Protein AF-X0WRK6-F1 (afdb_monomer_lite)

Organism: NCBI:txid412755

Structure (mmCIF, N/CA/C/O backbone):
data_AF-X0WRK6-F1
#
_entry.id   AF-X0WRK6-F1
#
loop_
_atom_site.group_PDB
_atom_site.id
_atom_site.type_symbol
_atom_site.label_atom_id
_atom_site.label_alt_id
_atom_site.label_comp_id
_atom_site.label_asym_id
_atom_site.label_entity_id
_atom_site.label_seq_id
_atom_site.pdbx_PDB_ins_code
_atom_site.Cartn_x
_atom_site.Cartn_y
_atom_site.Cartn_z
_atom_site.occupancy
_atom_site.B_iso_or_equiv
_atom_site.auth_seq_id
_atom_site.auth_comp_id
_atom_site.auth_asym_id
_atom_site.auth_atom_id
_atom_site.pdbx_PDB_model_num
ATOM 1 N N . SER A 1 1 ? -8.199 -3.916 -31.570 1.00 55.34 1 SER A N 1
ATOM 2 C CA . SER A 1 1 ? -8.695 -4.421 -30.277 1.00 55.34 1 SER A CA 1
ATOM 3 C C . SER A 1 1 ? -8.271 -3.432 -29.200 1.00 55.34 1 SER A C 1
ATOM 5 O O . SER A 1 1 ? -7.085 -3.268 -28.970 1.00 55.34 1 SER A O 1
ATOM 7 N N . GLY A 1 2 ? -9.203 -2.678 -28.612 1.00 63.47 2 GLY A N 1
ATOM 8 C CA . GLY A 1 2 ? -8.915 -1.684 -27.561 1.00 63.47 2 GLY A CA 1
ATOM 9 C C . GLY A 1 2 ? -8.701 -2.314 -26.181 1.00 63.47 2 GLY A C 1
ATOM 10 O O . GLY A 1 2 ? -9.246 -1.827 -25.201 1.00 63.47 2 GLY A O 1
ATOM 11 N N . GLU A 1 3 ? -7.998 -3.449 -26.118 1.00 79.81 3 GLU A N 1
ATOM 12 C CA . GLU A 1 3 ? -7.811 -4.217 -24.878 1.00 79.81 3 GLU A CA 1
ATOM 13 C C . GLU A 1 3 ? -6.787 -3.580 -23.938 1.00 79.81 3 GLU A C 1
ATOM 15 O O . GLU A 1 3 ? -6.875 -3.792 -22.729 1.00 79.81 3 GLU A O 1
ATOM 20 N N . PHE A 1 4 ? -5.847 -2.799 -24.480 1.00 87.00 4 PHE A N 1
ATOM 21 C CA . PHE A 1 4 ? -4.826 -2.065 -23.735 1.00 87.00 4 PHE A CA 1
ATOM 22 C C . PHE A 1 4 ? -5.132 -0.571 -23.708 1.00 87.00 4 PHE A C 1
ATOM 24 O O . PHE A 1 4 ? -5.627 -0.018 -24.691 1.00 87.00 4 PHE A O 1
ATOM 31 N N . ILE A 1 5 ? -4.780 0.090 -22.604 1.00 86.12 5 ILE A N 1
ATOM 32 C CA . ILE A 1 5 ? -4.917 1.551 -22.482 1.00 86.12 5 ILE A CA 1
ATOM 33 C C . ILE A 1 5 ? -3.943 2.315 -23.395 1.00 86.12 5 ILE A C 1
ATOM 35 O O . ILE A 1 5 ? -4.193 3.470 -23.726 1.00 86.12 5 ILE A O 1
ATOM 39 N N . GLY A 1 6 ? -2.858 1.666 -23.830 1.00 90.31 6 GLY A N 1
ATOM 40 C CA . GLY A 1 6 ? -1.816 2.245 -24.670 1.00 90.31 6 GLY A CA 1
ATOM 41 C C . GLY A 1 6 ? -0.521 1.438 -24.604 1.00 90.31 6 GLY A C 1
ATOM 42 O O . GLY A 1 6 ? -0.480 0.342 -24.045 1.00 90.31 6 GLY A O 1
ATOM 43 N N . TRP A 1 7 ? 0.562 1.993 -25.153 1.00 91.12 7 TRP A N 1
ATOM 44 C CA . TRP A 1 7 ? 1.900 1.396 -25.046 1.00 91.12 7 TRP A CA 1
ATOM 45 C C . TRP A 1 7 ? 2.424 1.352 -23.617 1.00 91.12 7 TRP A C 1
ATOM 47 O O . TRP A 1 7 ? 3.308 0.563 -23.318 1.00 91.12 7 TRP A O 1
ATOM 57 N N . ASP A 1 8 ? 1.912 2.203 -22.745 1.00 93.12 8 ASP A N 1
ATOM 58 C CA . ASP A 1 8 ? 2.255 2.265 -21.335 1.00 93.12 8 ASP A CA 1
ATOM 59 C C . ASP A 1 8 ? 1.387 1.357 -20.461 1.00 93.12 8 ASP A C 1
ATOM 61 O O . ASP A 1 8 ? 1.608 1.313 -19.258 1.00 93.12 8 ASP A O 1
ATOM 65 N N . ASP A 1 9 ? 0.455 0.588 -21.034 1.00 95.19 9 ASP A N 1
ATOM 66 C CA . ASP A 1 9 ? -0.343 -0.384 -20.289 1.00 95.19 9 ASP A CA 1
ATOM 67 C C . ASP A 1 9 ? 0.564 -1.356 -19.508 1.00 95.19 9 ASP A C 1
ATOM 69 O O . ASP A 1 9 ? 1.543 -1.873 -20.070 1.00 95.19 9 ASP A O 1
ATOM 73 N N . PRO A 1 10 ? 0.274 -1.639 -18.224 1.00 94.38 10 PRO A N 1
ATOM 74 C CA . PRO A 1 10 ? 1.127 -2.462 -17.363 1.00 94.38 10 PRO A CA 1
ATOM 75 C C . PRO A 1 10 ? 1.375 -3.886 -17.892 1.00 94.38 10 PRO A C 1
ATOM 77 O O . PRO A 1 10 ? 2.368 -4.505 -17.506 1.00 94.38 10 PRO A O 1
ATOM 80 N N . ARG A 1 11 ? 0.518 -4.389 -18.793 1.00 94.19 11 ARG A N 1
ATOM 81 C CA . ARG A 1 11 ? 0.607 -5.733 -19.391 1.00 94.19 11 ARG A CA 1
ATOM 82 C C . ARG A 1 11 ? 1.581 -5.827 -20.567 1.00 94.19 11 ARG A C 1
ATOM 84 O O . ARG A 1 11 ? 1.943 -6.930 -20.962 1.00 94.19 11 ARG A O 1
ATOM 91 N N . THR A 1 12 ? 1.994 -4.698 -21.146 1.00 91.62 12 THR A N 1
ATOM 92 C CA . THR A 1 12 ? 2.760 -4.673 -22.408 1.00 91.62 12 THR A CA 1
ATOM 93 C C . THR A 1 12 ? 4.264 -4.878 -22.234 1.00 91.62 12 THR A C 1
ATOM 95 O O . THR A 1 12 ? 4.943 -5.135 -23.223 1.00 91.62 12 THR A O 1
ATOM 98 N N . TRP A 1 13 ? 4.798 -4.746 -21.012 1.00 90.81 13 TRP A N 1
ATOM 99 C CA . TRP A 1 13 ? 6.240 -4.826 -20.705 1.00 90.81 13 TRP A CA 1
ATOM 100 C C . TRP A 1 13 ? 7.142 -3.909 -21.546 1.00 90.81 13 TRP A C 1
ATOM 102 O O . TRP A 1 13 ? 8.362 -4.070 -21.562 1.00 90.81 13 TRP A O 1
ATOM 112 N N . SER A 1 14 ? 6.562 -2.920 -22.223 1.00 94.44 14 SER A N 1
ATOM 113 C CA . SER A 1 14 ? 7.311 -1.914 -22.962 1.00 94.44 14 SER A CA 1
ATOM 114 C C . SER A 1 14 ? 8.138 -1.046 -22.007 1.00 94.44 14 SER A C 1
ATOM 116 O O . SER A 1 14 ? 7.864 -0.959 -20.806 1.00 94.44 14 SER A O 1
ATOM 118 N N . ILE A 1 15 ? 9.117 -0.317 -22.544 1.00 94.75 15 ILE A N 1
ATOM 119 C CA . ILE A 1 15 ? 9.869 0.666 -21.753 1.00 94.75 15 ILE A CA 1
ATOM 120 C C . ILE A 1 15 ? 8.936 1.749 -21.188 1.00 94.75 15 ILE A C 1
ATOM 122 O O . ILE A 1 15 ? 9.123 2.187 -20.054 1.00 94.75 15 ILE A O 1
ATOM 126 N N . GLN A 1 16 ? 7.905 2.152 -21.937 1.00 95.06 16 GLN A N 1
ATOM 127 C CA . GLN A 1 16 ? 6.890 3.105 -21.486 1.00 95.06 16 GLN A CA 1
ATOM 128 C C . GLN A 1 16 ? 6.109 2.564 -20.281 1.00 95.06 16 GLN A C 1
ATOM 130 O O . GLN A 1 16 ? 5.930 3.282 -19.299 1.00 95.06 16 GLN A O 1
ATOM 135 N N . SER A 1 17 ? 5.715 1.290 -20.328 1.00 95.75 17 SER A N 1
ATOM 136 C CA . SER A 1 17 ? 5.014 0.593 -19.248 1.00 95.75 17 SER A CA 1
ATOM 137 C C . SER A 1 17 ? 5.886 0.472 -18.001 1.00 95.75 17 SER A C 1
ATOM 139 O O . SER A 1 17 ? 5.490 0.886 -16.911 1.00 95.75 17 SER A O 1
ATOM 141 N N . LEU A 1 18 ? 7.126 -0.003 -18.160 1.00 96.38 18 LEU A N 1
ATOM 142 C CA . LEU A 1 18 ? 8.095 -0.113 -17.069 1.00 96.38 18 LEU A CA 1
ATOM 143 C C . LEU A 1 18 ? 8.360 1.250 -16.415 1.00 96.38 18 LEU A C 1
ATOM 145 O O . LEU A 1 18 ? 8.321 1.356 -15.189 1.00 96.38 18 LEU A O 1
ATOM 149 N N . LYS A 1 19 ? 8.538 2.306 -17.217 1.00 95.88 19 LYS A N 1
ATOM 150 C CA . LYS A 1 19 ? 8.718 3.676 -16.721 1.00 95.88 19 LYS A CA 1
ATOM 151 C C . LYS A 1 19 ? 7.490 4.171 -15.952 1.00 95.88 19 LYS A C 1
ATOM 153 O O . LYS A 1 19 ? 7.649 4.696 -14.852 1.00 95.88 19 LYS A O 1
ATOM 158 N N . ARG A 1 20 ? 6.275 3.996 -16.488 1.00 95.81 20 ARG A N 1
ATOM 159 C CA . ARG A 1 20 ? 5.032 4.459 -15.839 1.00 95.81 20 ARG A CA 1
ATOM 160 C C . ARG A 1 20 ? 4.720 3.694 -14.549 1.00 95.81 20 ARG A C 1
ATOM 162 O O . ARG A 1 20 ? 4.173 4.277 -13.619 1.00 95.81 20 ARG A O 1
ATOM 169 N N . ARG A 1 21 ? 5.170 2.439 -14.450 1.00 96.31 21 ARG A N 1
ATOM 170 C CA . ARG A 1 21 ? 5.166 1.618 -13.225 1.00 96.31 21 ARG A CA 1
ATOM 171 C C . ARG A 1 21 ? 6.277 1.967 -12.227 1.00 96.31 21 ARG A C 1
ATOM 173 O O . ARG A 1 21 ? 6.348 1.355 -11.163 1.00 96.31 21 ARG A O 1
ATOM 180 N N . GLY A 1 22 ? 7.181 2.892 -12.551 1.00 96.88 22 GLY A N 1
ATOM 181 C CA . GLY A 1 22 ? 8.266 3.285 -11.651 1.00 96.88 22 GLY A CA 1
ATOM 182 C C . GLY A 1 22 ? 9.460 2.326 -11.614 1.00 96.88 22 GLY A C 1
ATOM 183 O O . GLY A 1 22 ? 10.212 2.306 -10.638 1.00 96.88 22 GLY A O 1
ATOM 184 N N . ILE A 1 23 ? 9.647 1.510 -12.654 1.00 97.75 23 ILE A N 1
ATOM 185 C CA . ILE A 1 23 ? 10.905 0.787 -12.858 1.00 97.75 23 ILE A CA 1
ATOM 186 C C . ILE A 1 23 ? 11.937 1.782 -13.391 1.00 97.75 23 ILE A C 1
ATOM 188 O O . ILE A 1 23 ? 11.745 2.419 -14.429 1.00 97.75 23 ILE A O 1
ATOM 192 N N . THR A 1 24 ? 13.030 1.942 -12.653 1.00 97.25 24 THR A N 1
ATOM 193 C CA . THR A 1 24 ? 14.048 2.946 -12.953 1.00 97.25 24 THR A CA 1
ATOM 194 C C . THR A 1 24 ? 14.918 2.532 -14.138 1.00 97.25 24 THR A C 1
ATOM 196 O O . THR A 1 24 ? 15.207 1.355 -14.353 1.00 97.25 24 THR A O 1
ATOM 199 N N . VAL A 1 25 ? 15.413 3.521 -14.888 1.00 96.56 25 VAL A N 1
ATOM 200 C CA . VAL A 1 25 ? 16.386 3.290 -15.973 1.00 96.56 25 VAL A CA 1
ATOM 201 C C . VAL A 1 25 ? 17.641 2.595 -15.442 1.00 96.56 25 VAL A C 1
ATOM 203 O O . VAL A 1 25 ? 18.192 1.722 -16.107 1.00 96.56 25 VAL A O 1
ATOM 206 N N . LYS A 1 26 ? 18.069 2.965 -14.229 1.00 97.12 26 LYS A N 1
ATOM 207 C CA . LYS A 1 26 ? 19.200 2.341 -13.544 1.00 97.12 26 LYS A CA 1
ATOM 208 C C . LYS A 1 26 ? 18.949 0.848 -13.303 1.00 97.12 26 LYS A C 1
ATOM 210 O O . LYS A 1 26 ? 19.796 0.051 -13.682 1.00 97.12 26 LYS A O 1
ATOM 215 N N . ALA A 1 2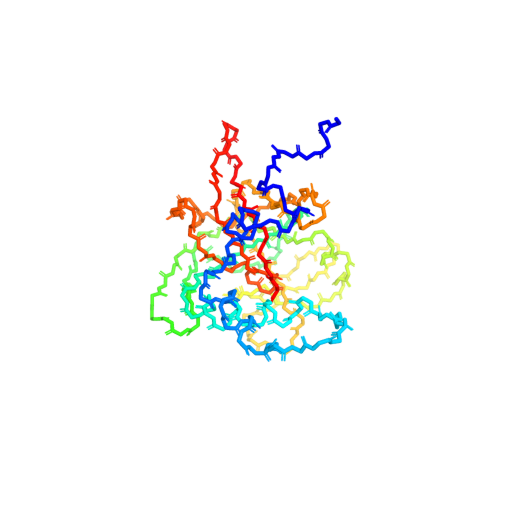7 ? 17.770 0.471 -12.800 1.00 97.56 27 ALA A N 1
ATOM 216 C CA . ALA A 1 27 ? 17.423 -0.935 -12.591 1.00 97.56 27 ALA A CA 1
ATOM 217 C C . ALA A 1 27 ? 17.430 -1.752 -13.888 1.00 97.56 27 ALA A C 1
ATOM 219 O O . ALA A 1 27 ? 17.909 -2.878 -13.898 1.00 97.56 27 ALA A O 1
ATOM 220 N N . ILE A 1 28 ? 16.926 -1.186 -14.990 1.00 96.38 28 ILE A N 1
ATOM 221 C CA . ILE A 1 28 ? 16.916 -1.871 -16.292 1.00 96.38 28 ILE A CA 1
ATOM 222 C C . ILE A 1 28 ? 18.345 -2.111 -16.793 1.00 96.38 28 ILE A C 1
ATOM 224 O O . ILE A 1 28 ? 18.633 -3.187 -17.309 1.00 96.38 28 ILE A O 1
ATOM 228 N N . ARG A 1 29 ? 19.243 -1.130 -16.641 1.00 96.25 29 ARG A N 1
ATOM 229 C CA . ARG A 1 29 ? 20.653 -1.277 -17.033 1.00 96.25 29 ARG A CA 1
ATOM 230 C C . ARG A 1 29 ? 21.356 -2.342 -16.200 1.00 96.25 29 ARG A C 1
ATOM 232 O O . ARG A 1 29 ? 21.915 -3.260 -16.782 1.00 96.25 29 ARG A O 1
ATOM 239 N N . GLU A 1 30 ? 21.246 -2.253 -14.875 1.00 96.62 30 GLU A N 1
ATOM 240 C CA . GLU A 1 30 ? 21.826 -3.243 -13.958 1.00 96.62 30 GLU A CA 1
ATOM 241 C C . GLU A 1 30 ? 21.280 -4.651 -14.234 1.00 96.62 30 GLU A C 1
ATOM 243 O O . GLU A 1 30 ? 22.044 -5.608 -14.269 1.00 96.62 30 GLU A O 1
ATOM 248 N N . PHE A 1 31 ? 19.982 -4.782 -14.529 1.00 95.31 31 PHE A N 1
ATOM 249 C CA . PHE A 1 31 ? 19.378 -6.057 -14.911 1.00 95.31 31 PHE A CA 1
ATOM 250 C C . PHE A 1 31 ? 19.996 -6.629 -16.191 1.00 95.31 31 PHE A C 1
ATOM 252 O O . PHE A 1 31 ? 20.390 -7.787 -16.209 1.00 95.31 31 PHE A O 1
ATOM 259 N N . VAL A 1 32 ? 20.124 -5.833 -17.257 1.00 93.19 32 VAL A N 1
ATOM 260 C CA . VAL A 1 32 ? 20.733 -6.291 -18.520 1.00 93.19 32 VAL A CA 1
ATOM 261 C C . VAL A 1 32 ? 22.214 -6.644 -18.340 1.00 93.19 32 VAL A C 1
ATOM 263 O O . VAL A 1 32 ? 22.682 -7.622 -18.922 1.00 93.19 32 VAL A O 1
ATOM 266 N N . GLU A 1 33 ? 22.945 -5.884 -17.527 1.00 92.88 33 GLU A N 1
ATOM 267 C CA . GLU A 1 33 ? 24.346 -6.165 -17.193 1.00 92.88 33 GLU A CA 1
ATOM 268 C C . GLU A 1 33 ? 24.501 -7.475 -16.408 1.00 92.88 33 GLU A C 1
ATOM 270 O O . GLU A 1 33 ? 25.392 -8.262 -16.724 1.00 92.88 33 GLU A O 1
ATOM 275 N N . GLU A 1 34 ? 23.619 -7.743 -15.437 1.00 90.75 34 GLU A N 1
ATOM 276 C CA . GLU A 1 34 ? 23.632 -8.967 -14.622 1.00 90.75 34 GLU A CA 1
ATOM 277 C C . GLU A 1 34 ? 23.328 -10.222 -15.451 1.00 90.75 34 GLU A C 1
ATOM 279 O O . GLU A 1 34 ? 23.938 -11.271 -15.246 1.00 90.75 34 GLU A O 1
ATOM 284 N N . ILE A 1 35 ? 22.423 -10.112 -16.425 1.00 89.56 35 ILE A N 1
ATOM 285 C CA . ILE A 1 35 ? 22.112 -11.199 -17.363 1.00 89.56 35 ILE A CA 1
ATOM 286 C C . ILE A 1 35 ? 23.318 -11.514 -18.254 1.00 89.56 35 ILE A C 1
ATOM 288 O O . ILE A 1 35 ? 23.594 -12.678 -18.559 1.00 89.56 35 ILE A O 1
ATOM 292 N N . GLY A 1 36 ? 24.024 -10.466 -18.681 1.00 87.81 36 GLY A N 1
ATOM 293 C CA . GLY A 1 36 ? 25.123 -10.561 -19.625 1.00 87.81 36 GLY A CA 1
ATOM 294 C C . GLY A 1 36 ? 24.676 -10.957 -21.035 1.00 87.81 36 GLY A C 1
ATOM 295 O O . GLY A 1 36 ? 23.496 -11.108 -21.352 1.00 87.81 36 GLY A O 1
ATOM 296 N N . LEU A 1 37 ? 25.655 -11.115 -21.922 1.00 86.62 37 LEU A N 1
ATOM 297 C CA . LEU A 1 37 ? 25.417 -11.581 -23.284 1.00 86.62 37 LEU A CA 1
ATOM 298 C C . LEU A 1 37 ? 25.643 -13.086 -23.347 1.00 86.62 37 LEU A C 1
ATOM 300 O O . LEU A 1 37 ? 26.743 -13.568 -23.073 1.00 86.62 37 LEU A O 1
ATOM 304 N N . ASN A 1 38 ? 24.629 -13.826 -23.779 1.00 84.81 38 ASN A N 1
ATOM 305 C CA . ASN A 1 38 ? 24.777 -15.227 -24.134 1.00 84.81 38 ASN A CA 1
ATOM 306 C C . ASN A 1 38 ? 24.280 -15.452 -25.578 1.00 84.81 38 ASN A C 1
ATOM 308 O O . ASN A 1 38 ? 23.671 -14.577 -26.191 1.00 84.81 38 ASN A O 1
ATOM 312 N N . LYS A 1 39 ? 24.546 -16.639 -26.127 1.00 86.81 39 LYS A N 1
ATOM 313 C CA . LYS A 1 39 ? 24.008 -17.069 -27.430 1.00 86.81 39 LYS A CA 1
ATOM 314 C C . LYS A 1 39 ? 22.833 -18.052 -27.304 1.00 86.81 39 LYS A C 1
ATOM 316 O O . LYS A 1 39 ? 22.427 -18.623 -28.308 1.00 86.81 39 LYS A O 1
ATOM 321 N N . GLN A 1 40 ? 22.373 -18.329 -26.087 1.00 88.88 40 GLN A N 1
ATOM 322 C CA . GLN A 1 40 ? 21.380 -19.356 -25.777 1.00 88.88 40 GLN A CA 1
ATOM 323 C C . GLN A 1 40 ? 20.110 -18.709 -25.241 1.00 88.88 40 GLN A C 1
ATOM 325 O O . GLN A 1 40 ? 20.168 -17.906 -24.318 1.00 88.88 40 GLN A O 1
ATOM 330 N N . ASP A 1 41 ? 18.951 -19.123 -25.727 1.00 86.19 41 ASP A N 1
ATOM 331 C CA . ASP A 1 41 ? 17.702 -18.590 -25.195 1.00 86.19 41 ASP A CA 1
ATOM 332 C C . ASP A 1 41 ? 17.571 -18.913 -23.699 1.00 86.19 41 ASP A C 1
ATOM 334 O O . ASP A 1 41 ? 17.554 -20.074 -23.285 1.00 86.19 41 ASP A O 1
ATOM 338 N N . ILE A 1 42 ? 17.502 -17.862 -22.882 1.00 87.44 42 ILE A N 1
ATOM 339 C CA . ILE A 1 42 ? 17.315 -17.951 -21.435 1.00 87.44 42 ILE A CA 1
ATOM 340 C C . ILE A 1 42 ? 16.032 -17.234 -21.042 1.00 87.44 42 ILE A C 1
ATOM 342 O O . ILE A 1 42 ? 15.743 -16.129 -21.496 1.00 87.44 42 ILE A O 1
ATOM 346 N N . SER A 1 43 ? 15.265 -17.872 -20.165 1.00 88.69 43 SER A N 1
ATOM 347 C CA . SER A 1 43 ? 14.116 -17.254 -19.515 1.00 88.69 43 SER A CA 1
ATOM 348 C C . SER A 1 43 ? 14.520 -16.840 -18.113 1.00 88.69 43 SER A C 1
ATOM 350 O O . SER A 1 43 ? 15.028 -17.655 -17.343 1.00 88.69 43 SER A O 1
ATOM 352 N N . ILE A 1 44 ? 14.276 -15.579 -17.776 1.00 89.50 44 ILE A N 1
ATOM 353 C CA . ILE A 1 44 ? 14.784 -14.974 -16.548 1.00 89.50 44 ILE A CA 1
ATOM 354 C C . ILE A 1 44 ? 13.600 -14.561 -15.681 1.00 89.50 44 ILE A C 1
ATOM 356 O O . ILE A 1 44 ? 12.699 -13.877 -16.175 1.00 89.50 44 ILE A O 1
ATOM 360 N N . PRO A 1 45 ? 13.566 -14.972 -14.401 1.00 92.38 45 PRO A N 1
ATOM 361 C CA . PRO A 1 45 ? 12.513 -14.552 -13.493 1.00 92.38 45 PRO A CA 1
ATOM 362 C C . PRO A 1 45 ? 12.497 -13.034 -13.346 1.00 92.38 45 PRO A C 1
ATOM 364 O O . PRO A 1 45 ? 13.524 -12.406 -13.085 1.00 92.38 45 PRO A O 1
ATOM 367 N N . ILE A 1 46 ? 11.311 -12.440 -13.454 1.00 90.19 46 ILE A N 1
ATOM 368 C CA . ILE A 1 46 ? 11.175 -10.988 -13.331 1.00 90.19 46 ILE A CA 1
ATOM 369 C C . ILE A 1 46 ? 11.530 -10.466 -11.934 1.00 90.19 46 ILE A C 1
ATOM 371 O O . ILE A 1 46 ? 11.912 -9.307 -11.775 1.00 90.19 46 ILE A O 1
ATOM 375 N N . ASP A 1 47 ? 11.459 -11.330 -10.924 1.00 93.62 47 ASP A N 1
ATOM 376 C CA . ASP A 1 47 ? 11.798 -10.993 -9.544 1.00 93.62 47 ASP A CA 1
ATOM 377 C C . ASP A 1 47 ? 13.226 -10.448 -9.401 1.00 93.62 47 ASP A C 1
ATOM 379 O O . ASP A 1 47 ? 13.489 -9.672 -8.485 1.00 93.62 47 ASP A O 1
ATOM 383 N N . ILE A 1 48 ? 14.130 -10.775 -10.333 1.00 94.62 48 ILE A N 1
ATOM 384 C CA . ILE A 1 48 ? 15.479 -10.200 -10.383 1.00 94.62 48 ILE A CA 1
ATOM 385 C C . ILE A 1 48 ? 15.405 -8.695 -10.678 1.00 94.62 48 ILE A C 1
ATOM 387 O O . ILE A 1 48 ? 15.901 -7.895 -9.885 1.00 94.62 48 ILE A O 1
ATOM 391 N N . LEU A 1 49 ? 14.702 -8.282 -11.742 1.00 95.94 49 LEU A N 1
ATOM 392 C CA . LEU A 1 49 ? 14.498 -6.860 -12.059 1.00 95.94 49 LEU A CA 1
ATOM 393 C C . LEU A 1 49 ? 13.815 -6.122 -10.899 1.00 95.94 49 LEU A C 1
ATOM 395 O O . LEU A 1 49 ? 14.180 -4.993 -10.568 1.00 95.94 49 LEU A O 1
ATOM 399 N N . TYR A 1 50 ? 12.828 -6.755 -10.265 1.00 96.44 50 TYR A N 1
ATOM 400 C CA . TYR A 1 50 ? 12.132 -6.179 -9.116 1.00 96.44 50 TYR A CA 1
ATOM 401 C C . TYR A 1 50 ? 13.029 -6.038 -7.892 1.00 96.44 50 TYR A C 1
ATOM 403 O O . TYR A 1 50 ? 12.967 -5.009 -7.227 1.00 96.44 50 TYR A O 1
ATOM 411 N N . SER A 1 51 ? 13.898 -7.011 -7.624 1.00 96.75 51 SER A N 1
ATOM 412 C CA . SER A 1 51 ? 14.876 -6.936 -6.538 1.00 96.75 51 SER A CA 1
ATOM 413 C C . SER A 1 51 ? 15.864 -5.789 -6.749 1.00 96.75 51 SER A C 1
ATOM 415 O O . SER A 1 51 ? 16.117 -5.011 -5.828 1.00 96.75 51 SER A O 1
ATOM 417 N N . ILE A 1 52 ? 16.372 -5.629 -7.973 1.00 97.44 52 ILE A N 1
ATOM 418 C CA . ILE A 1 52 ? 17.264 -4.522 -8.337 1.00 97.44 52 ILE A CA 1
ATOM 419 C C . ILE A 1 52 ? 16.543 -3.182 -8.158 1.00 97.44 52 ILE A C 1
ATOM 421 O O . ILE A 1 52 ? 17.041 -2.291 -7.470 1.00 97.44 52 ILE A O 1
ATOM 425 N N . ASN A 1 53 ? 15.335 -3.043 -8.714 1.00 97.81 53 ASN A N 1
ATOM 426 C CA . ASN A 1 53 ? 14.579 -1.798 -8.599 1.00 97.81 53 ASN A CA 1
ATOM 427 C C . ASN A 1 53 ? 14.230 -1.469 -7.141 1.00 97.81 53 ASN A C 1
ATOM 429 O O . ASN A 1 53 ? 14.321 -0.311 -6.739 1.00 97.81 53 ASN A O 1
ATOM 433 N N . ARG A 1 54 ? 13.914 -2.483 -6.331 1.00 96.88 54 ARG A N 1
ATOM 434 C CA . ARG A 1 54 ? 13.673 -2.331 -4.896 1.00 96.88 54 ARG A CA 1
ATOM 435 C C . ARG A 1 54 ? 14.881 -1.756 -4.178 1.00 96.88 54 ARG A C 1
ATOM 437 O O . ARG A 1 54 ? 14.714 -0.813 -3.420 1.00 96.88 54 ARG A O 1
ATOM 444 N N . LYS A 1 55 ? 16.092 -2.260 -4.433 1.00 96.75 55 LYS A N 1
ATOM 445 C CA . LYS A 1 55 ? 17.322 -1.730 -3.811 1.00 96.75 55 LYS A CA 1
ATOM 446 C C . LYS A 1 55 ? 17.536 -0.240 -4.105 1.00 96.75 55 LYS A C 1
ATOM 448 O O . LYS A 1 55 ? 18.118 0.462 -3.286 1.00 96.75 55 LYS A O 1
ATOM 453 N N . ILE A 1 56 ? 17.069 0.236 -5.260 1.00 96.81 56 ILE A N 1
ATOM 454 C CA . ILE A 1 56 ? 17.183 1.640 -5.676 1.00 96.81 56 ILE A CA 1
ATOM 455 C C . ILE A 1 56 ? 16.076 2.502 -5.052 1.00 96.81 56 ILE A C 1
ATOM 457 O O . ILE A 1 56 ? 16.343 3.623 -4.627 1.00 96.81 56 ILE A O 1
ATOM 461 N N . ILE A 1 57 ? 14.841 1.997 -5.014 1.00 96.94 57 ILE A N 1
ATOM 462 C CA . ILE A 1 57 ? 13.657 2.759 -4.594 1.00 96.94 57 ILE A CA 1
ATOM 463 C C . ILE A 1 57 ? 13.436 2.725 -3.079 1.00 96.94 57 ILE A C 1
ATOM 465 O O . ILE A 1 57 ? 12.982 3.716 -2.512 1.00 96.94 57 ILE A O 1
ATOM 469 N N . ASP A 1 58 ? 13.757 1.618 -2.410 1.00 95.56 58 ASP A N 1
ATOM 470 C CA . ASP A 1 58 ? 13.487 1.418 -0.984 1.00 95.56 58 ASP A CA 1
ATOM 471 C C . ASP A 1 58 ? 14.014 2.555 -0.094 1.00 95.56 58 ASP A C 1
ATOM 473 O O . ASP A 1 58 ? 13.199 3.075 0.664 1.00 95.56 58 ASP A O 1
ATOM 477 N N . PRO A 1 59 ? 15.267 3.040 -0.244 1.00 94.88 59 PRO A N 1
ATOM 478 C CA . PRO A 1 59 ? 15.813 4.090 0.623 1.00 94.88 59 PRO A CA 1
ATOM 479 C C . PRO A 1 59 ? 15.163 5.469 0.439 1.00 94.88 59 PRO A C 1
ATOM 481 O O . PRO A 1 59 ? 15.254 6.327 1.319 1.00 94.88 59 PRO A O 1
ATOM 484 N N . ILE A 1 60 ? 14.550 5.717 -0.722 1.00 93.06 60 ILE A N 1
ATOM 485 C CA . ILE A 1 60 ? 13.969 7.023 -1.060 1.00 93.06 60 ILE A CA 1
ATOM 486 C C . ILE A 1 60 ? 12.451 7.054 -0.871 1.00 93.06 60 ILE A C 1
ATOM 488 O O . ILE A 1 60 ? 11.914 8.120 -0.571 1.00 93.06 60 ILE A O 1
ATOM 492 N N . ALA A 1 61 ? 11.778 5.906 -0.995 1.00 96.19 61 ALA A N 1
ATOM 493 C CA . ALA A 1 61 ? 10.325 5.799 -1.012 1.00 96.19 61 ALA A CA 1
ATOM 494 C C . ALA A 1 61 ? 9.703 5.943 0.379 1.00 96.19 61 ALA A C 1
ATOM 496 O O . ALA A 1 61 ? 9.798 5.045 1.223 1.00 96.19 61 ALA A O 1
ATOM 497 N N . ASN A 1 62 ? 8.975 7.040 0.571 1.00 96.50 62 ASN A N 1
ATOM 498 C CA . ASN A 1 62 ? 8.202 7.289 1.781 1.00 96.50 62 ASN A CA 1
ATOM 499 C C . ASN A 1 62 ? 7.116 6.215 1.978 1.00 96.50 62 ASN A C 1
ATOM 501 O O . ASN A 1 62 ? 6.579 5.639 1.024 1.00 96.50 62 ASN A O 1
ATOM 505 N N . ARG A 1 63 ? 6.832 5.906 3.241 1.00 96.06 63 ARG A N 1
ATOM 506 C CA . ARG A 1 63 ? 5.926 4.845 3.675 1.00 96.06 63 ARG A CA 1
ATOM 507 C C . ARG A 1 63 ? 4.536 5.404 3.883 1.00 96.06 63 ARG A C 1
ATOM 509 O O . ARG A 1 63 ? 4.372 6.415 4.562 1.00 96.06 63 ARG A O 1
ATOM 516 N N . TYR A 1 64 ? 3.540 4.711 3.350 1.00 96.69 64 TYR A N 1
ATOM 517 C CA . TYR A 1 64 ? 2.134 5.045 3.509 1.00 96.69 64 TYR A CA 1
ATOM 518 C C . TYR A 1 64 ? 1.299 3.815 3.865 1.00 96.69 64 TYR A C 1
ATOM 520 O O . TYR A 1 64 ? 1.681 2.677 3.605 1.00 96.69 64 TYR A O 1
ATOM 528 N N . SER A 1 65 ? 0.124 4.029 4.434 1.00 96.56 65 SER A N 1
ATOM 529 C CA . SER A 1 65 ? -0.856 2.994 4.722 1.00 96.56 65 SER A CA 1
ATOM 530 C C . SER A 1 65 ? -1.908 2.956 3.627 1.00 96.56 65 SER A C 1
ATOM 532 O O . SER A 1 65 ? -2.475 3.982 3.260 1.00 96.56 65 SER A O 1
ATOM 534 N N . PHE A 1 66 ? -2.190 1.751 3.141 1.00 97.44 66 PHE A N 1
ATOM 535 C CA . PHE A 1 66 ? -3.295 1.475 2.232 1.00 97.44 66 PHE A CA 1
ATOM 536 C C . PHE A 1 66 ? -4.052 0.236 2.690 1.00 97.44 66 PHE A C 1
ATOM 538 O O . PHE A 1 66 ? -3.462 -0.772 3.101 1.00 97.44 66 PHE A O 1
ATOM 545 N N . VAL A 1 67 ? -5.371 0.322 2.585 1.00 97.38 67 VAL A N 1
ATOM 546 C CA . VAL A 1 67 ? -6.323 -0.716 2.947 1.00 97.38 67 VAL A CA 1
ATOM 547 C C . VAL A 1 67 ? -7.255 -0.950 1.764 1.00 97.38 67 VAL A C 1
ATOM 549 O O . VAL A 1 67 ? -8.112 -0.122 1.462 1.00 97.38 67 VAL A O 1
ATOM 552 N N . LYS A 1 68 ? -7.120 -2.113 1.122 1.00 96.12 68 LYS A N 1
ATOM 553 C CA . LYS A 1 68 ? -8.088 -2.599 0.127 1.00 96.12 68 LYS A CA 1
ATOM 554 C C . LYS A 1 68 ? -9.402 -2.998 0.793 1.00 96.12 68 LYS A C 1
ATOM 556 O O . LYS A 1 68 ? -9.366 -3.512 1.912 1.00 96.12 68 LYS A O 1
ATOM 561 N N . ASN A 1 69 ? -10.523 -2.841 0.087 1.00 95.69 69 ASN A N 1
ATOM 562 C CA . ASN A 1 69 ? -11.859 -3.261 0.547 1.00 95.69 69 ASN A CA 1
ATOM 563 C C . ASN A 1 69 ? -12.098 -2.911 2.035 1.00 95.69 69 ASN A C 1
ATOM 565 O O . ASN A 1 69 ? -12.162 -3.808 2.880 1.00 95.69 69 ASN A O 1
ATOM 569 N N . PRO A 1 70 ? -12.121 -1.614 2.382 1.00 97.00 70 PRO A N 1
ATOM 570 C CA . PRO A 1 70 ? -12.036 -1.149 3.762 1.00 97.00 70 PRO A CA 1
ATOM 571 C C . PRO A 1 70 ? -13.262 -1.542 4.594 1.00 97.00 70 PRO A C 1
ATOM 573 O O . PRO A 1 70 ? -14.403 -1.243 4.242 1.00 97.00 70 PRO A O 1
ATOM 576 N N . VAL A 1 71 ? -13.018 -2.123 5.768 1.00 96.00 71 VAL A N 1
ATOM 577 C CA . VAL A 1 71 ? -14.028 -2.385 6.798 1.00 96.00 71 VAL A CA 1
ATOM 578 C C . VAL A 1 71 ? -13.772 -1.465 7.982 1.00 96.00 71 VAL A C 1
ATOM 580 O O . VAL A 1 71 ? -12.697 -1.478 8.581 1.00 96.00 71 VAL A O 1
ATOM 583 N N . GLY A 1 72 ? -14.770 -0.648 8.317 1.00 96.12 72 GLY A N 1
ATOM 584 C CA . GLY A 1 72 ? -14.694 0.269 9.451 1.00 96.12 72 GLY A CA 1
ATOM 585 C C . GLY A 1 72 ? -14.802 -0.470 10.782 1.00 96.12 72 GLY A C 1
ATOM 586 O O . GLY A 1 72 ? -15.726 -1.255 10.988 1.00 96.12 72 GLY A O 1
ATOM 587 N N . LEU A 1 73 ? -13.895 -0.176 11.708 1.00 95.25 73 LEU A N 1
ATOM 588 C CA . LEU A 1 73 ? -13.880 -0.760 13.042 1.00 95.25 73 LEU A CA 1
ATOM 589 C C . LEU A 1 73 ? -14.552 0.163 14.060 1.00 95.25 73 LEU A C 1
ATOM 591 O O . LEU A 1 73 ? -14.241 1.351 14.153 1.00 95.25 73 LEU A O 1
ATOM 595 N N . ASN A 1 74 ? -15.421 -0.414 14.889 1.00 94.19 74 ASN A N 1
ATOM 596 C CA . ASN A 1 74 ? -15.904 0.226 16.109 1.00 94.19 74 ASN A CA 1
ATOM 597 C C . ASN A 1 74 ? -15.180 -0.379 17.319 1.00 94.19 74 ASN A C 1
ATOM 599 O O . ASN A 1 74 ? -15.549 -1.452 17.797 1.00 94.19 74 ASN A O 1
ATOM 603 N N . ILE A 1 75 ? -14.116 0.286 17.774 1.00 95.31 75 ILE A N 1
ATOM 604 C CA . ILE A 1 75 ? -13.214 -0.233 18.810 1.00 95.31 75 ILE A CA 1
ATOM 605 C C . ILE A 1 75 ? -13.681 0.245 20.184 1.00 95.31 75 ILE A C 1
ATOM 607 O O . ILE A 1 75 ? -13.611 1.431 20.514 1.00 95.31 75 ILE A O 1
ATOM 611 N N . LEU A 1 76 ? -14.135 -0.695 21.008 1.00 94.62 76 LEU A N 1
ATOM 612 C CA . LEU A 1 76 ? -14.575 -0.421 22.371 1.00 94.62 76 LEU A CA 1
ATOM 613 C C . LEU A 1 76 ? -13.381 -0.154 23.291 1.00 94.62 76 LEU A C 1
ATOM 615 O O . LEU A 1 76 ? -12.370 -0.854 23.220 1.00 94.62 76 LEU A O 1
ATOM 619 N N . LYS A 1 77 ? -13.553 0.806 24.209 1.00 92.00 77 LYS A N 1
ATOM 620 C CA . LYS A 1 77 ? -12.563 1.187 25.234 1.00 92.00 77 LYS A CA 1
ATOM 621 C C . LYS A 1 77 ? -11.194 1.608 24.666 1.00 92.00 77 LYS A C 1
ATOM 623 O O . LYS A 1 77 ? -10.192 1.466 25.357 1.00 92.00 77 LYS A O 1
ATOM 628 N N . LYS A 1 78 ? -11.144 2.112 23.425 1.00 91.81 78 LYS A N 1
ATOM 629 C CA . LYS A 1 78 ? -9.905 2.659 22.852 1.00 91.81 78 LYS A CA 1
ATOM 630 C C . LYS A 1 78 ? -9.436 3.905 23.624 1.00 91.81 78 LYS A C 1
ATOM 632 O O . LYS A 1 78 ? -10.293 4.653 24.109 1.00 91.81 78 LYS A O 1
ATOM 637 N N . PRO A 1 79 ? -8.119 4.158 23.711 1.00 90.12 79 PRO A N 1
ATOM 638 C CA . PRO A 1 79 ? -7.602 5.402 24.270 1.00 90.12 79 PRO A CA 1
ATOM 639 C C . PRO A 1 79 ? -8.114 6.611 23.473 1.00 90.12 79 PRO A C 1
ATOM 641 O O . PRO A 1 79 ? -8.367 6.529 22.266 1.00 90.12 79 PRO A O 1
ATOM 644 N N . LYS A 1 80 ? -8.285 7.747 24.158 1.00 88.19 80 LYS A N 1
ATOM 645 C CA . LYS A 1 80 ? -8.592 9.027 23.510 1.00 88.19 80 LYS A CA 1
ATOM 646 C C . LYS A 1 80 ? -7.297 9.597 22.937 1.00 88.19 80 LYS A C 1
ATOM 648 O O . LYS A 1 80 ? -6.543 10.243 23.653 1.00 88.19 80 LYS A O 1
ATOM 653 N N . MET A 1 81 ? -7.049 9.326 21.661 1.00 89.25 81 MET A N 1
ATOM 654 C CA . MET A 1 81 ? -5.936 9.890 20.898 1.00 89.25 81 MET A CA 1
ATOM 655 C C . MET A 1 81 ? -6.514 10.711 19.750 1.00 89.25 81 MET A C 1
ATOM 657 O O . MET A 1 81 ? -7.384 10.216 19.035 1.00 89.25 81 MET A O 1
ATOM 661 N N . GLU A 1 82 ? -6.050 11.946 19.583 1.00 91.69 82 GLU A N 1
ATOM 662 C CA . GLU A 1 82 ? -6.453 12.809 18.461 1.00 91.69 82 GLU A CA 1
ATOM 663 C C . GLU A 1 82 ? -5.544 12.620 17.247 1.00 91.69 82 GLU A C 1
ATOM 665 O O . GLU A 1 82 ? -5.982 12.751 16.106 1.00 91.69 82 GLU A O 1
ATOM 670 N N . LYS A 1 83 ? -4.275 12.289 17.494 1.00 93.81 83 LYS A N 1
ATOM 671 C CA . LYS A 1 83 ? -3.246 12.119 16.477 1.00 93.81 83 LYS A CA 1
ATOM 672 C C . LYS A 1 83 ? -2.139 11.182 16.944 1.00 93.81 83 LYS A C 1
ATOM 674 O O . LYS A 1 83 ? -1.951 11.000 18.147 1.00 93.81 83 LYS A O 1
ATOM 679 N N . ILE A 1 84 ? -1.410 10.627 15.984 1.00 93.81 84 ILE A N 1
ATOM 680 C CA . ILE A 1 84 ? -0.151 9.913 16.196 1.00 93.81 84 ILE A CA 1
ATOM 681 C C . ILE A 1 84 ? 0.927 10.481 15.279 1.00 93.81 84 ILE A C 1
ATOM 683 O O . ILE A 1 84 ? 0.624 11.024 14.216 1.00 93.81 84 ILE A O 1
ATOM 687 N N . GLU A 1 85 ? 2.175 10.317 15.687 1.00 93.19 85 GLU A N 1
ATOM 688 C CA . GLU A 1 85 ? 3.347 10.664 14.896 1.00 93.19 85 GLU A CA 1
ATOM 689 C C . GLU A 1 85 ? 4.041 9.377 14.444 1.00 93.19 85 GLU A C 1
ATOM 691 O O . GLU A 1 85 ? 4.219 8.443 15.228 1.00 93.19 85 GLU A O 1
ATOM 696 N N . MET A 1 86 ? 4.388 9.304 13.163 1.00 92.06 86 MET A N 1
ATOM 697 C CA . MET A 1 86 ? 5.021 8.143 12.544 1.00 92.06 86 MET A CA 1
ATOM 698 C C . MET A 1 86 ? 6.185 8.594 11.676 1.00 92.06 86 MET A C 1
ATOM 700 O O . MET A 1 86 ? 6.080 9.608 10.998 1.00 92.06 86 MET A O 1
ATOM 704 N N . LEU A 1 87 ? 7.270 7.824 11.637 1.00 92.62 87 LEU A N 1
ATOM 705 C CA . LEU A 1 87 ? 8.351 8.080 10.684 1.00 92.62 87 LEU A CA 1
ATOM 706 C C . LEU A 1 87 ? 7.827 7.955 9.248 1.00 92.62 87 LEU A C 1
ATOM 708 O O . LEU A 1 87 ? 7.058 7.039 8.941 1.00 92.62 87 LEU A O 1
ATOM 712 N N . ILE A 1 88 ? 8.267 8.842 8.354 1.00 93.50 88 ILE A N 1
ATOM 713 C CA . ILE A 1 88 ? 7.951 8.712 6.922 1.00 93.50 88 ILE A CA 1
ATOM 714 C C . ILE A 1 88 ? 8.737 7.573 6.271 1.00 93.50 88 ILE A C 1
ATOM 716 O O . ILE A 1 88 ? 8.329 7.049 5.242 1.00 93.50 88 ILE A O 1
ATOM 720 N N . HIS A 1 89 ? 9.876 7.196 6.850 1.00 93.06 89 HIS A N 1
ATOM 721 C CA . HIS A 1 89 ? 10.715 6.088 6.419 1.00 93.06 89 HIS A CA 1
ATOM 722 C C . HIS A 1 89 ? 11.542 5.593 7.614 1.00 93.06 89 HIS A C 1
ATOM 724 O O . HIS A 1 89 ? 12.013 6.437 8.372 1.00 93.06 89 HIS A O 1
ATOM 730 N N . PRO A 1 90 ? 11.768 4.275 7.791 1.00 89.31 90 PRO A N 1
ATOM 731 C CA . PRO A 1 90 ? 12.530 3.743 8.928 1.00 89.31 90 PRO A CA 1
ATOM 732 C C . PRO A 1 90 ? 13.918 4.371 9.114 1.00 89.31 90 PRO A C 1
ATOM 734 O O . PRO A 1 90 ? 14.355 4.562 10.244 1.00 89.31 90 PRO A O 1
ATOM 737 N N . ASP A 1 91 ? 14.572 4.726 8.006 1.00 90.12 91 ASP A N 1
ATOM 738 C CA . ASP A 1 91 ? 15.928 5.293 7.999 1.00 90.12 91 ASP A CA 1
ATOM 739 C C . ASP A 1 91 ? 15.968 6.833 7.932 1.00 90.12 91 ASP A C 1
ATOM 741 O O . ASP A 1 91 ? 17.050 7.416 7.857 1.00 90.12 91 ASP A O 1
ATOM 745 N N . LYS A 1 92 ? 14.813 7.517 7.919 1.00 89.44 92 LYS A N 1
ATOM 746 C CA . LYS A 1 92 ? 14.736 8.990 7.912 1.00 89.44 92 LYS A CA 1
ATOM 747 C C . LYS A 1 92 ? 14.270 9.484 9.279 1.00 89.44 92 LYS A C 1
ATOM 749 O O . LYS A 1 92 ? 13.419 8.865 9.903 1.00 89.44 92 LYS A O 1
ATOM 754 N N . ALA A 1 93 ? 14.794 10.626 9.723 1.00 90.12 93 ALA A N 1
ATOM 755 C CA . ALA A 1 93 ? 14.368 11.260 10.975 1.00 90.12 93 ALA A CA 1
ATOM 756 C C . ALA A 1 93 ? 13.023 12.004 10.853 1.00 90.12 93 ALA A C 1
ATOM 758 O O . ALA A 1 93 ? 12.414 12.346 11.861 1.00 90.12 93 ALA A O 1
ATOM 759 N N . GLU A 1 94 ? 12.581 12.278 9.625 1.00 92.62 94 GLU A N 1
ATOM 760 C CA . GLU A 1 94 ? 11.331 12.979 9.342 1.00 92.62 94 GLU A CA 1
ATOM 761 C C . GLU A 1 94 ? 10.108 12.146 9.742 1.00 92.62 94 GLU A C 1
ATOM 763 O O . GLU A 1 94 ? 10.038 10.928 9.534 1.00 92.62 94 GLU A O 1
ATOM 768 N N . THR A 1 95 ? 9.109 12.832 10.286 1.00 92.88 95 THR A N 1
ATOM 769 C CA . THR A 1 95 ? 7.851 12.249 10.736 1.00 92.88 95 THR A CA 1
ATOM 770 C C . THR A 1 95 ? 6.667 12.857 9.997 1.00 92.88 95 THR A C 1
ATOM 772 O O . THR A 1 95 ? 6.723 13.957 9.450 1.00 92.88 95 THR A O 1
ATOM 775 N N . LYS A 1 96 ? 5.566 12.114 9.987 1.00 92.62 96 LYS A N 1
ATOM 776 C CA . LYS A 1 96 ? 4.245 12.550 9.553 1.00 92.62 96 LYS A CA 1
ATOM 777 C C . LYS A 1 96 ? 3.249 12.377 10.688 1.00 92.62 96 LYS A C 1
ATOM 779 O O . LYS A 1 96 ? 3.346 11.454 11.501 1.00 92.62 96 LYS A O 1
ATOM 784 N N . GLU A 1 97 ? 2.261 13.255 10.703 1.00 93.06 97 GLU A N 1
ATOM 785 C CA . GLU A 1 97 ? 1.164 13.223 11.659 1.00 93.06 97 GLU A CA 1
ATOM 786 C C . GLU A 1 97 ? -0.069 12.561 11.032 1.00 93.06 97 GLU A C 1
ATOM 788 O O . GLU A 1 97 ? -0.516 12.956 9.955 1.00 93.06 97 GLU A O 1
ATOM 793 N N . ILE A 1 98 ? -0.659 11.586 11.726 1.00 93.88 98 ILE A N 1
ATOM 794 C CA . ILE A 1 98 ? -1.924 10.957 11.335 1.00 93.88 98 ILE A CA 1
ATOM 795 C C . ILE A 1 98 ? -2.990 11.306 12.368 1.00 93.88 98 ILE A C 1
ATOM 797 O O . ILE A 1 98 ? -2.924 10.871 13.519 1.00 93.88 98 ILE A O 1
ATOM 801 N N . LYS A 1 99 ? -4.012 12.057 11.948 1.00 94.50 99 LYS A N 1
ATOM 802 C CA . LYS A 1 99 ? -5.196 12.345 12.771 1.00 94.50 99 LYS A CA 1
ATOM 803 C C . LYS A 1 99 ? -6.049 11.088 12.928 1.00 94.50 99 LYS A C 1
ATOM 805 O O . LYS A 1 99 ? -6.354 10.415 11.944 1.00 94.50 99 LYS A O 1
ATOM 810 N N . ILE A 1 100 ? -6.452 10.776 14.155 1.00 94.44 100 ILE A N 1
ATOM 811 C CA . ILE A 1 100 ? -7.206 9.568 14.500 1.00 94.44 100 ILE A CA 1
ATOM 812 C C . ILE A 1 100 ? -8.710 9.860 14.501 1.00 94.44 100 ILE A C 1
ATOM 814 O O . ILE A 1 100 ? -9.235 10.510 15.401 1.00 94.44 100 ILE A O 1
ATOM 818 N N . GLY A 1 101 ? -9.416 9.301 13.523 1.00 93.12 101 GLY A N 1
ATOM 819 C CA . GLY A 1 101 ? -10.867 9.323 13.393 1.00 93.12 101 GLY A CA 1
ATOM 820 C C . GLY A 1 101 ? -11.431 7.909 13.282 1.00 93.12 101 GLY A C 1
ATOM 821 O O . GLY A 1 101 ? -11.243 7.084 14.193 1.00 93.12 101 GLY A O 1
ATOM 822 N N . LYS A 1 102 ? -12.156 7.608 12.197 1.00 94.62 102 LYS A N 1
ATOM 823 C CA . LYS A 1 102 ? -12.670 6.257 11.946 1.00 94.62 102 LYS A CA 1
ATOM 824 C C . LYS A 1 102 ? -11.561 5.378 11.377 1.00 94.62 102 LYS A C 1
ATOM 826 O O . LYS A 1 102 ? -10.965 5.686 10.351 1.00 94.62 102 LYS A O 1
ATOM 831 N N . ILE A 1 103 ? -11.313 4.260 12.053 1.00 96.88 103 ILE A N 1
ATOM 832 C CA . ILE A 1 103 ? -10.266 3.306 11.682 1.00 96.88 103 ILE A CA 1
ATOM 833 C C . ILE A 1 103 ? -10.845 2.262 10.731 1.00 96.88 103 ILE A C 1
ATOM 835 O O . ILE A 1 103 ? -11.894 1.678 11.009 1.00 96.88 103 ILE A O 1
ATOM 839 N N . PHE A 1 104 ? -10.128 1.999 9.646 1.00 97.75 104 PHE A N 1
ATOM 840 C CA . PHE A 1 104 ? -10.447 0.984 8.652 1.00 97.75 104 PHE A CA 1
ATOM 841 C C . PHE A 1 104 ? -9.309 -0.023 8.529 1.00 97.75 104 PHE A C 1
ATOM 843 O O . PHE A 1 104 ? -8.139 0.347 8.617 1.00 97.75 104 PHE A O 1
ATOM 850 N N . ILE A 1 105 ? -9.658 -1.285 8.291 1.00 97.25 105 ILE A N 1
ATOM 851 C CA . ILE A 1 105 ? -8.718 -2.367 7.965 1.00 97.25 105 ILE 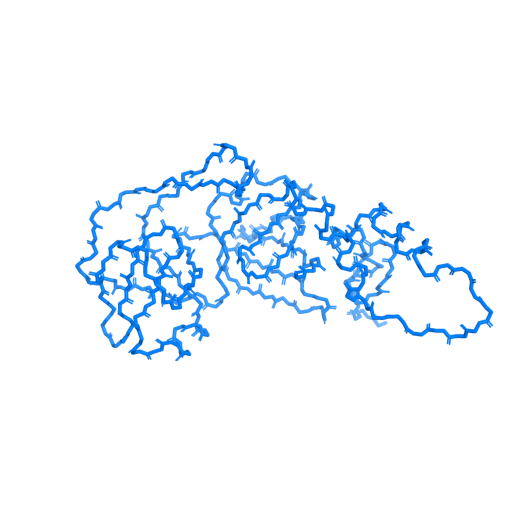A CA 1
ATOM 852 C C . ILE A 1 105 ? -9.222 -3.146 6.751 1.00 97.25 105 ILE A C 1
ATOM 854 O O . ILE A 1 105 ? -10.354 -2.932 6.315 1.00 97.25 105 ILE A O 1
ATOM 858 N N . SER A 1 106 ? -8.398 -4.034 6.193 1.00 96.44 106 SER A N 1
ATOM 859 C CA . SER A 1 106 ? -8.818 -4.797 5.018 1.00 96.44 106 SER A CA 1
ATOM 860 C C . SER A 1 106 ? -9.866 -5.848 5.392 1.00 96.44 106 SER A C 1
ATOM 862 O O . SER A 1 106 ? -9.759 -6.497 6.436 1.00 96.44 106 SER A O 1
ATOM 864 N N . ASP A 1 107 ? -10.878 -6.031 4.541 1.00 95.69 107 ASP A N 1
ATOM 865 C CA . ASP A 1 107 ? -11.890 -7.084 4.714 1.00 95.69 107 ASP A CA 1
ATOM 866 C C . ASP A 1 107 ? -11.257 -8.484 4.812 1.00 95.69 107 ASP A C 1
ATOM 868 O O . ASP A 1 107 ? -11.657 -9.309 5.638 1.00 95.69 107 ASP A O 1
ATOM 872 N N . ASP A 1 108 ? -10.203 -8.727 4.029 1.00 94.50 108 ASP A N 1
ATOM 873 C CA . ASP A 1 108 ? -9.456 -9.985 4.051 1.00 94.50 108 ASP A CA 1
ATOM 874 C C . ASP A 1 108 ? -8.806 -10.235 5.419 1.00 94.50 108 ASP A C 1
ATOM 876 O O . ASP A 1 108 ? -8.922 -11.337 5.963 1.00 94.50 108 ASP A O 1
ATOM 880 N N . ASP A 1 109 ? -8.160 -9.220 6.006 1.00 95.00 109 ASP A N 1
ATOM 881 C CA . ASP A 1 109 ? -7.570 -9.329 7.342 1.00 95.00 109 ASP A CA 1
ATOM 882 C C . ASP A 1 109 ? -8.652 -9.502 8.410 1.00 95.00 109 ASP A C 1
ATOM 884 O O . ASP A 1 109 ? -8.505 -10.347 9.296 1.00 95.00 109 ASP A O 1
ATOM 888 N N . PHE A 1 110 ? -9.765 -8.767 8.307 1.00 94.62 110 PHE A N 1
ATOM 889 C CA . PHE A 1 110 ? -10.885 -8.881 9.242 1.00 94.62 110 PHE A CA 1
ATOM 890 C C . PHE A 1 110 ? -11.458 -10.307 9.271 1.00 94.62 110 PHE A C 1
ATOM 892 O O . PHE A 1 110 ? -11.710 -10.859 10.345 1.00 94.62 110 PHE A O 1
ATOM 899 N N . LYS A 1 111 ? -11.609 -10.942 8.102 1.00 94.19 111 LYS A N 1
ATOM 900 C CA . LYS A 1 111 ? -12.083 -12.329 7.977 1.00 94.19 111 LYS A CA 1
ATOM 901 C C . LYS A 1 111 ? -11.038 -13.341 8.443 1.00 94.19 111 LYS A C 1
ATOM 903 O O . LYS A 1 111 ? -11.354 -14.230 9.233 1.00 94.19 111 LYS A O 1
ATOM 908 N N . LYS A 1 112 ? -9.791 -13.210 7.981 1.00 95.56 112 LYS A N 1
ATOM 909 C CA . LYS A 1 112 ? -8.706 -14.172 8.245 1.00 95.56 112 LYS A CA 1
ATOM 910 C C . LYS A 1 112 ? -8.246 -14.171 9.705 1.00 95.56 112 LYS A C 1
ATOM 912 O O . LYS A 1 112 ? -7.804 -15.202 10.215 1.00 95.56 112 LYS A O 1
ATOM 917 N N . LEU A 1 113 ? -8.325 -13.023 10.373 1.00 95.06 113 LEU A N 1
ATOM 918 C CA . LEU A 1 113 ? -7.861 -12.823 11.748 1.00 95.06 113 LEU A CA 1
ATOM 919 C C . LEU A 1 113 ? -9.021 -12.696 12.745 1.00 95.06 113 LEU A C 1
ATOM 921 O O . LEU A 1 113 ? -8.827 -12.237 13.871 1.00 95.06 113 LEU A O 1
ATOM 925 N N . LYS A 1 114 ? -10.224 -13.138 12.361 1.00 93.62 114 LYS A N 1
ATOM 926 C CA . LYS A 1 114 ? -11.391 -13.165 13.245 1.00 93.62 114 LYS A CA 1
ATOM 927 C C . LYS A 1 114 ? -11.060 -13.888 14.557 1.00 93.62 114 LYS A C 1
ATOM 929 O O . LYS A 1 114 ? -10.447 -14.954 14.549 1.00 93.62 114 LYS A O 1
ATOM 934 N N . ASN A 1 115 ? -11.495 -13.311 15.678 1.00 94.31 115 ASN A N 1
ATOM 935 C CA . ASN A 1 11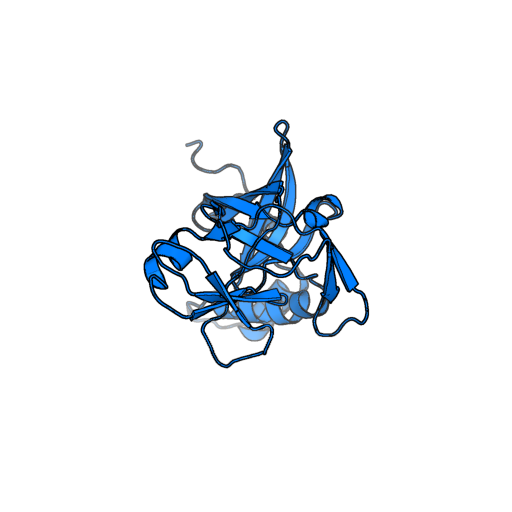5 ? -11.266 -13.822 17.035 1.00 94.31 115 ASN A CA 1
ATOM 936 C C . ASN A 1 115 ? -9.789 -13.873 17.477 1.00 94.31 115 ASN A C 1
ATOM 938 O O . ASN A 1 115 ? -9.483 -14.521 18.476 1.00 94.31 115 ASN A O 1
ATOM 942 N N . LYS A 1 116 ? -8.873 -13.175 16.792 1.00 96.38 116 LYS A N 1
ATOM 943 C CA . LYS A 1 116 ? -7.465 -13.052 17.203 1.00 96.38 116 LYS A CA 1
ATOM 944 C C . LYS A 1 116 ? -7.155 -11.668 17.771 1.00 96.38 116 LYS A C 1
ATOM 946 O O . LYS A 1 116 ? -7.769 -10.674 17.381 1.00 96.38 116 LYS A O 1
ATOM 951 N N . GLU A 1 117 ? -6.174 -11.622 18.669 1.00 97.25 117 GLU A N 1
ATOM 952 C CA . GLU A 1 117 ? -5.509 -10.374 19.038 1.00 97.25 117 GLU A CA 1
ATOM 953 C C . GLU A 1 117 ? -4.533 -9.996 17.918 1.00 97.25 117 GLU A C 1
ATOM 955 O O . GLU A 1 117 ? -3.761 -10.831 17.439 1.00 97.25 117 GLU A O 1
ATOM 960 N N . ILE A 1 118 ? -4.603 -8.748 17.468 1.00 97.25 118 ILE A N 1
ATOM 961 C CA . ILE A 1 118 ? -3.792 -8.216 16.375 1.00 97.25 118 ILE A CA 1
ATOM 962 C C . ILE A 1 118 ? -3.296 -6.819 16.731 1.00 97.25 118 ILE A C 1
ATOM 964 O O . ILE A 1 118 ? -3.907 -6.119 17.539 1.00 97.25 118 ILE A O 1
ATOM 968 N N . ARG A 1 119 ? -2.199 -6.393 16.105 1.00 97.00 119 ARG A N 1
ATOM 969 C CA . ARG A 1 119 ? -1.641 -5.050 16.274 1.00 97.00 119 ARG A CA 1
ATOM 970 C C . ARG A 1 119 ? -1.930 -4.184 15.054 1.00 97.00 119 ARG A C 1
ATOM 972 O O . ARG A 1 119 ? -1.513 -4.515 13.944 1.00 97.00 119 ARG A O 1
ATOM 979 N N . LEU A 1 120 ? -2.584 -3.049 15.271 1.00 96.19 120 LEU A N 1
ATOM 980 C CA . LEU A 1 120 ? -2.631 -1.964 14.296 1.00 96.19 120 LEU A CA 1
ATOM 981 C C . LEU A 1 120 ? -1.240 -1.321 14.264 1.00 96.19 120 LEU A C 1
ATOM 983 O O . LEU A 1 120 ? -0.740 -0.890 15.306 1.00 96.19 120 LEU A O 1
ATOM 987 N N . LEU A 1 121 ? -0.575 -1.337 13.106 1.00 94.31 121 LEU A N 1
ATOM 988 C CA . LEU A 1 121 ? 0.806 -0.855 12.985 1.00 94.31 121 LEU A CA 1
ATOM 989 C C . LEU A 1 121 ? 0.979 0.548 13.569 1.00 94.31 121 LEU A C 1
ATOM 991 O O . LEU A 1 121 ? 0.156 1.420 13.328 1.00 94.31 121 LEU A O 1
ATOM 995 N N . HIS A 1 122 ? 2.039 0.748 14.355 1.00 93.00 122 HIS A N 1
ATOM 996 C CA . HIS A 1 122 ? 2.363 2.033 14.999 1.00 93.00 122 HIS A CA 1
ATOM 997 C C . HIS A 1 122 ? 1.292 2.606 15.948 1.00 93.00 122 HIS A C 1
ATOM 999 O O . HIS A 1 122 ? 1.469 3.704 16.460 1.00 93.00 122 HIS A O 1
ATOM 1005 N N . LEU A 1 123 ? 0.212 1.867 16.221 1.00 94.44 123 LEU A N 1
ATOM 1006 C CA . LEU A 1 123 ? -0.907 2.331 17.036 1.00 94.44 123 LEU A CA 1
ATOM 1007 C C . LEU A 1 123 ? -1.046 1.470 18.303 1.00 94.44 123 LEU A C 1
ATOM 1009 O O . LEU A 1 123 ? -0.304 1.661 19.261 1.00 94.44 123 LEU A O 1
ATOM 1013 N N . TYR A 1 124 ? -1.957 0.496 18.326 1.00 96.06 124 TYR A N 1
ATOM 1014 C CA . TYR A 1 124 ? -2.192 -0.356 19.495 1.00 96.06 124 TYR A CA 1
ATOM 1015 C C . TYR A 1 124 ? -2.742 -1.730 19.111 1.00 96.06 124 TYR A C 1
ATOM 1017 O O . TYR A 1 124 ? -3.046 -2.015 17.948 1.00 96.06 124 TYR A O 1
ATOM 1025 N N . ASN A 1 125 ? -2.884 -2.589 20.114 1.00 97.50 125 ASN A N 1
ATOM 1026 C CA . ASN A 1 125 ? -3.420 -3.930 19.971 1.00 97.50 125 ASN A CA 1
ATOM 1027 C C . ASN A 1 125 ? -4.941 -3.933 20.165 1.00 97.50 125 ASN A C 1
ATOM 1029 O O . ASN A 1 125 ? -5.494 -3.226 21.017 1.00 97.50 125 ASN A O 1
ATOM 1033 N N . ILE A 1 126 ? -5.617 -4.750 19.362 1.00 97.44 126 ILE A N 1
ATOM 1034 C CA . ILE A 1 126 ? -7.055 -4.980 19.447 1.00 97.44 126 ILE A CA 1
ATOM 1035 C C . ILE A 1 126 ? -7.369 -6.469 19.386 1.00 97.44 126 ILE A C 1
ATOM 1037 O O . ILE A 1 126 ? -6.715 -7.241 18.689 1.00 97.44 126 ILE A O 1
ATOM 1041 N N . GLN A 1 127 ? -8.441 -6.854 20.060 1.00 97.06 127 GLN A N 1
ATOM 1042 C CA . GLN A 1 127 ? -9.079 -8.148 19.900 1.00 97.06 127 GLN A CA 1
ATOM 1043 C C . GLN A 1 127 ? -10.158 -8.032 18.820 1.00 97.06 127 GLN A C 1
ATOM 1045 O O . GLN A 1 127 ? -11.162 -7.337 19.018 1.00 97.06 127 GLN A O 1
ATOM 1050 N N . LEU A 1 128 ? -9.970 -8.719 17.691 1.00 95.44 128 LEU A N 1
ATOM 1051 C CA . LEU A 1 128 ? -11.005 -8.862 16.666 1.00 95.44 128 LEU A CA 1
ATOM 1052 C C . LEU A 1 128 ? -12.067 -9.870 17.118 1.00 95.44 128 LEU A C 1
ATOM 1054 O O . LEU A 1 128 ? -11.774 -10.828 17.831 1.00 95.44 128 LEU A O 1
ATOM 1058 N N . GLY A 1 129 ? -13.307 -9.663 16.682 1.00 90.75 129 GLY A N 1
ATOM 1059 C CA . GLY A 1 129 ? -14.464 -10.492 17.018 1.00 90.75 129 GLY A CA 1
ATOM 1060 C C . GLY A 1 129 ? -15.762 -9.777 16.651 1.00 90.75 129 GLY A C 1
ATOM 1061 O O . GLY A 1 129 ? -15.733 -8.776 15.940 1.00 90.75 129 GLY A O 1
ATOM 1062 N N . GLU A 1 130 ? -16.900 -10.251 17.163 1.00 87.00 130 GLU A N 1
ATOM 1063 C CA . GLU A 1 130 ? -18.194 -9.562 16.982 1.00 87.00 130 GLU A CA 1
ATOM 1064 C C . GLU A 1 130 ? -18.178 -8.135 17.543 1.00 87.00 130 GLU A C 1
ATOM 1066 O O . GLU A 1 130 ? -18.786 -7.221 16.991 1.00 87.00 130 GLU A O 1
ATOM 1071 N N . LYS A 1 131 ? -17.450 -7.944 18.648 1.00 91.31 131 LYS A N 1
ATOM 1072 C CA . LYS A 1 131 ? -17.156 -6.639 19.233 1.00 91.31 131 LYS A CA 1
ATOM 1073 C C . LYS A 1 131 ? -15.651 -6.470 19.285 1.00 91.31 131 LYS A C 1
ATOM 1075 O O . LYS A 1 131 ? -14.982 -7.186 20.030 1.00 91.31 131 LYS A O 1
ATOM 1080 N N . VAL A 1 132 ? -15.142 -5.509 18.525 1.00 95.88 132 VAL A N 1
ATOM 1081 C CA . VAL A 1 132 ? -13.720 -5.173 18.520 1.00 95.88 132 VAL A CA 1
ATOM 1082 C C . VAL A 1 132 ? -13.386 -4.404 19.794 1.00 95.88 132 VAL A C 1
ATOM 1084 O O . VAL A 1 132 ? -14.084 -3.454 20.156 1.00 95.88 132 VAL A O 1
ATOM 1087 N N . LYS A 1 133 ? -12.343 -4.825 20.509 1.00 96.44 133 LYS A N 1
ATOM 1088 C CA . LYS A 1 133 ? -11.954 -4.237 21.800 1.00 96.44 133 LYS A CA 1
ATOM 1089 C C . LYS A 1 133 ? -10.478 -3.884 21.797 1.00 96.44 133 LYS A C 1
ATOM 1091 O O . LYS A 1 133 ? -9.670 -4.679 21.332 1.00 96.44 133 LYS A O 1
ATOM 1096 N N . PHE A 1 134 ? -10.140 -2.728 22.350 1.00 97.12 134 PHE A N 1
ATOM 1097 C CA . PHE A 1 134 ? -8.761 -2.406 22.703 1.00 97.12 134 PHE A CA 1
ATOM 1098 C C . PHE A 1 134 ? -8.239 -3.385 23.766 1.00 97.12 134 PHE A C 1
ATOM 1100 O O . PHE A 1 134 ? -8.992 -3.761 24.672 1.00 97.12 134 PHE A O 1
ATOM 1107 N N . THR A 1 135 ? -6.972 -3.789 23.652 1.00 96.25 135 THR A N 1
ATOM 1108 C CA . THR A 1 135 ? -6.316 -4.674 24.625 1.00 96.25 135 THR A CA 1
ATOM 1109 C C . THR A 1 135 ? -5.134 -4.004 25.318 1.00 96.25 135 THR A C 1
ATOM 1111 O O . THR A 1 135 ? -5.146 -3.904 26.542 1.00 96.25 135 THR A O 1
ATOM 1114 N N . SER A 1 136 ? -4.130 -3.533 24.574 1.00 95.44 136 SER A N 1
ATOM 1115 C CA . SER A 1 136 ? -2.968 -2.822 25.126 1.00 95.44 136 SER A CA 1
ATOM 1116 C C . SER A 1 136 ? -2.213 -2.011 24.067 1.00 95.44 136 SER A C 1
ATOM 1118 O O . SER A 1 136 ? -2.393 -2.220 22.869 1.00 95.44 136 SER A O 1
ATOM 1120 N N . GLU A 1 137 ? -1.335 -1.101 24.495 1.00 94.00 137 GLU A N 1
ATOM 1121 C CA . GLU A 1 137 ? -0.426 -0.351 23.604 1.00 94.00 137 GLU A CA 1
ATOM 1122 C C . GLU A 1 137 ? 0.919 -1.069 23.380 1.00 94.00 137 GLU A C 1
ATOM 1124 O O . GLU A 1 137 ? 1.618 -0.805 22.398 1.00 94.00 137 GLU A O 1
ATOM 1129 N N . GLU A 1 138 ? 1.242 -2.034 24.245 1.00 92.50 138 GLU A N 1
ATOM 1130 C CA . GLU A 1 138 ? 2.489 -2.805 24.234 1.00 92.50 138 GLU A CA 1
ATOM 1131 C C . GLU A 1 138 ? 2.804 -3.403 22.860 1.00 92.50 138 GLU A C 1
ATOM 1133 O O . GLU A 1 138 ? 1.941 -3.956 22.176 1.00 92.50 138 GLU A O 1
ATOM 1138 N N . ASN A 1 139 ? 4.066 -3.349 22.448 1.00 90.88 139 ASN A N 1
ATOM 1139 C CA . ASN A 1 139 ? 4.493 -3.985 21.208 1.00 90.88 139 ASN A CA 1
ATOM 1140 C C . ASN A 1 139 ? 4.677 -5.496 21.429 1.00 90.88 139 ASN A C 1
ATOM 1142 O O . ASN A 1 139 ? 5.756 -5.948 21.801 1.00 90.88 139 ASN A O 1
ATOM 1146 N N . LYS A 1 140 ? 3.601 -6.265 21.230 1.00 91.94 140 LYS A N 1
ATOM 1147 C CA . LYS A 1 140 ? 3.597 -7.730 21.341 1.00 91.94 140 LYS A CA 1
ATOM 1148 C C . LYS A 1 140 ? 4.005 -8.399 20.024 1.00 91.94 140 LYS A C 1
ATOM 1150 O O . LYS A 1 140 ? 3.726 -7.880 18.938 1.00 91.94 140 LYS A O 1
ATOM 1155 N N . GLU A 1 141 ? 4.560 -9.608 20.109 1.00 93.50 141 GLU A N 1
ATOM 1156 C CA . GLU A 1 141 ? 4.748 -10.502 18.955 1.00 93.50 141 GLU A CA 1
ATOM 1157 C C . GLU A 1 141 ? 3.424 -11.159 18.528 1.00 93.50 141 GLU A C 1
ATOM 1159 O O . GLU A 1 141 ? 3.195 -12.355 18.686 1.00 93.50 141 GLU A O 1
ATOM 1164 N N . ILE A 1 142 ? 2.516 -10.345 17.996 1.00 95.44 142 ILE A N 1
ATOM 1165 C CA . ILE A 1 142 ? 1.216 -10.765 17.460 1.00 95.44 142 ILE A CA 1
ATOM 1166 C C . ILE A 1 142 ? 1.087 -10.346 15.990 1.00 95.44 142 ILE A C 1
ATOM 1168 O O . ILE A 1 142 ? 1.852 -9.491 15.525 1.00 95.44 142 ILE A O 1
ATOM 1172 N N . PRO A 1 143 ? 0.127 -10.906 15.227 1.00 95.38 143 PRO A N 1
ATOM 1173 C CA . PRO A 1 143 ? -0.098 -10.496 13.848 1.00 95.38 143 PRO A CA 1
ATOM 1174 C C . PRO A 1 143 ? -0.343 -8.990 13.760 1.00 95.38 143 PRO A C 1
ATOM 1176 O O . PRO A 1 143 ? -1.288 -8.457 14.339 1.00 95.38 143 PRO A O 1
ATOM 1179 N N . LYS A 1 144 ? 0.519 -8.296 13.023 1.00 95.12 144 LYS A N 1
ATOM 1180 C CA . LYS A 1 144 ? 0.359 -6.872 12.724 1.00 95.12 144 LYS A CA 1
ATOM 1181 C C . LYS A 1 144 ? -0.566 -6.748 11.515 1.00 95.12 144 LYS A C 1
ATOM 1183 O O . LYS A 1 144 ? -0.514 -7.615 10.638 1.00 95.12 144 LYS A O 1
ATOM 1188 N N . ILE A 1 145 ? -1.300 -5.650 11.348 1.00 95.50 145 ILE A N 1
ATOM 1189 C CA . ILE A 1 145 ? -2.011 -5.283 10.099 1.00 95.50 145 ILE A CA 1
ATOM 1190 C C . ILE A 1 145 ? -1.884 -3.784 9.807 1.00 95.50 145 ILE A C 1
ATOM 1192 O O . ILE A 1 145 ? -1.639 -2.988 10.718 1.00 95.50 145 ILE A O 1
ATOM 1196 N N . ASN A 1 146 ? -2.055 -3.418 8.537 1.00 95.31 146 ASN A N 1
ATOM 1197 C CA . ASN A 1 146 ? -2.229 -2.021 8.146 1.00 95.31 146 ASN A CA 1
ATOM 1198 C C . ASN A 1 146 ? -3.624 -1.534 8.518 1.00 95.31 146 ASN A C 1
ATOM 1200 O O . ASN A 1 146 ? -4.577 -2.312 8.609 1.00 95.31 146 ASN A O 1
ATOM 1204 N N . TRP A 1 147 ? -3.738 -0.226 8.670 1.00 96.56 147 TRP A N 1
ATOM 1205 C CA . TRP A 1 147 ? -4.992 0.455 8.921 1.00 96.56 147 TRP A CA 1
ATOM 1206 C C . TRP A 1 147 ? -4.922 1.864 8.351 1.00 96.56 147 TRP A C 1
ATOM 1208 O O . TRP A 1 147 ? -3.842 2.385 8.089 1.00 96.56 147 TRP A O 1
ATOM 1218 N N . VAL A 1 148 ? -6.084 2.470 8.153 1.00 97.31 148 VAL A N 1
ATOM 1219 C CA . VAL A 1 148 ? -6.203 3.852 7.691 1.00 97.31 148 VAL A CA 1
ATOM 1220 C C . VAL A 1 148 ? -7.227 4.580 8.556 1.00 97.31 148 VAL A C 1
ATOM 1222 O O . VAL A 1 148 ? -8.222 3.987 8.978 1.00 97.31 148 VAL A O 1
ATOM 1225 N N . SER A 1 149 ? -6.965 5.857 8.833 1.00 96.38 149 SER A N 1
ATOM 1226 C CA . SER A 1 149 ? -7.849 6.770 9.558 1.00 96.38 149 SER A CA 1
ATOM 1227 C C . SER A 1 149 ? -8.480 7.756 8.587 1.00 96.38 149 SER A C 1
ATOM 1229 O O . SER A 1 149 ? -7.732 8.492 7.949 1.00 96.38 149 SER A O 1
ATOM 1231 N N . ASP A 1 150 ? -9.812 7.758 8.465 1.00 93.44 150 ASP A N 1
ATOM 1232 C CA . ASP A 1 150 ? -10.564 8.667 7.577 1.00 93.44 150 ASP A CA 1
ATOM 1233 C C . ASP A 1 150 ? -9.887 8.872 6.207 1.00 93.44 150 ASP A C 1
ATOM 1235 O O . ASP A 1 150 ? -9.627 9.999 5.800 1.00 93.44 150 ASP A O 1
ATOM 1239 N N . GLY A 1 151 ? -9.509 7.773 5.552 1.00 94.25 151 GLY A N 1
ATOM 1240 C CA . GLY A 1 151 ? -8.623 7.819 4.390 1.00 94.25 151 GLY A CA 1
ATOM 1241 C C . GLY A 1 151 ? -9.234 8.393 3.121 1.00 94.25 151 GLY A C 1
ATOM 1242 O O . GLY A 1 151 ? -10.454 8.491 2.986 1.00 94.25 151 GLY A O 1
ATOM 1243 N N . GLU A 1 152 ? -8.358 8.659 2.159 1.00 97.38 152 GLU A N 1
ATOM 1244 C CA . GLU A 1 152 ? -8.711 9.119 0.822 1.00 97.38 152 GLU A CA 1
ATOM 1245 C C . GLU A 1 152 ? -8.969 7.941 -0.115 1.00 97.38 152 GLU A C 1
ATOM 1247 O O . GLU A 1 152 ? -8.316 6.892 -0.035 1.00 97.38 152 GLU A O 1
ATOM 1252 N N . LYS A 1 153 ? -9.934 8.106 -1.026 1.00 98.06 153 LYS A N 1
ATOM 1253 C CA . LYS A 1 153 ? -10.247 7.088 -2.035 1.00 98.06 153 LYS A CA 1
ATOM 1254 C C . LYS A 1 153 ? -9.026 6.856 -2.904 1.00 98.06 153 LYS A C 1
ATOM 1256 O O . LYS A 1 153 ? -8.446 7.794 -3.438 1.00 98.06 153 LYS A O 1
ATOM 1261 N N . THR A 1 154 ? -8.626 5.603 -3.048 1.00 98.31 154 THR A N 1
ATOM 1262 C CA . THR A 1 154 ? -7.415 5.256 -3.786 1.00 98.31 154 THR A CA 1
ATOM 1263 C C . THR A 1 154 ? -7.638 3.995 -4.602 1.00 98.31 154 THR A C 1
ATOM 1265 O O . THR A 1 154 ? -8.218 3.023 -4.111 1.00 98.31 154 THR A O 1
ATOM 1268 N N . ARG A 1 155 ? -7.137 3.987 -5.839 1.00 97.81 155 ARG A N 1
ATOM 1269 C CA . ARG A 1 155 ? -7.078 2.793 -6.681 1.00 97.81 155 ARG A CA 1
ATOM 1270 C C . ARG A 1 155 ? -5.676 2.552 -7.214 1.00 97.81 155 ARG A C 1
ATOM 1272 O O . ARG A 1 155 ? -4.929 3.482 -7.502 1.00 97.81 155 ARG A O 1
ATOM 1279 N N . ILE A 1 156 ? -5.328 1.279 -7.337 1.00 97.81 156 ILE A N 1
ATOM 1280 C CA . ILE A 1 156 ? -3.985 0.839 -7.703 1.00 97.81 156 ILE A CA 1
ATOM 1281 C C . ILE A 1 156 ? -4.080 -0.072 -8.920 1.00 97.81 156 ILE A C 1
ATOM 1283 O O . ILE A 1 156 ? -4.746 -1.108 -8.861 1.00 97.81 156 ILE A O 1
ATOM 1287 N N . LEU A 1 157 ? -3.436 0.318 -10.021 1.00 97.19 157 LEU A N 1
ATOM 1288 C CA . LEU A 1 157 ? -3.396 -0.474 -11.244 1.00 97.19 157 LEU A CA 1
ATOM 1289 C C . LEU A 1 157 ? -2.345 -1.573 -11.106 1.00 97.19 157 LEU A C 1
ATOM 1291 O O . LEU A 1 157 ? -1.152 -1.299 -10.953 1.00 97.19 157 LEU A O 1
ATOM 1295 N N . MET A 1 158 ? -2.794 -2.820 -11.165 1.00 96.31 158 MET A N 1
ATOM 1296 C CA . MET A 1 158 ? -1.959 -4.005 -11.014 1.00 96.31 158 MET A CA 1
ATOM 1297 C C . MET A 1 158 ? -1.357 -4.456 -12.358 1.00 96.31 158 MET A C 1
ATOM 1299 O O . MET A 1 158 ? -1.877 -4.106 -13.420 1.00 96.31 158 MET A O 1
ATOM 1303 N N . PRO A 1 159 ? -0.289 -5.285 -12.351 1.00 93.75 159 PRO A N 1
ATOM 1304 C CA . PRO A 1 159 ? 0.352 -5.778 -13.575 1.00 93.75 159 PRO A CA 1
ATOM 1305 C C . PRO A 1 159 ? -0.565 -6.560 -14.520 1.00 93.75 159 PRO A C 1
ATOM 1307 O O . PRO A 1 159 ? -0.309 -6.607 -15.719 1.00 93.75 159 PRO A O 1
ATOM 1310 N N . ASP A 1 160 ? -1.633 -7.170 -13.998 1.00 93.75 160 ASP A N 1
ATOM 1311 C CA . ASP A 1 160 ? -2.635 -7.889 -14.792 1.00 93.75 160 ASP A CA 1
ATOM 1312 C C . ASP A 1 160 ? -3.686 -6.959 -15.429 1.00 93.75 160 ASP A C 1
ATOM 1314 O O . ASP A 1 160 ? -4.628 -7.434 -16.063 1.00 93.75 160 ASP A O 1
ATOM 1318 N N . GLY A 1 161 ? -3.525 -5.640 -15.278 1.00 93.69 161 GLY A N 1
ATOM 1319 C CA . GLY A 1 161 ? -4.428 -4.616 -15.800 1.00 93.69 161 GLY A CA 1
ATOM 1320 C C . GLY A 1 161 ? -5.673 -4.385 -14.943 1.00 93.69 161 GLY A C 1
ATOM 1321 O O . GLY A 1 161 ? -6.555 -3.635 -15.359 1.00 93.69 161 GLY A O 1
ATOM 1322 N N . LYS A 1 162 ? -5.781 -5.014 -13.765 1.00 94.94 162 LYS A N 1
ATOM 1323 C CA . LYS A 1 162 ? -6.922 -4.821 -12.862 1.00 94.94 162 LYS A CA 1
ATOM 1324 C C . LYS A 1 162 ? -6.661 -3.723 -11.847 1.00 94.94 162 LYS A C 1
ATOM 1326 O O . LYS A 1 162 ? -5.539 -3.527 -11.387 1.00 94.94 162 LYS A O 1
ATOM 1331 N N . TRP A 1 163 ? -7.737 -3.060 -11.447 1.00 96.31 163 TRP A N 1
ATOM 1332 C CA . TRP A 1 163 ? -7.718 -2.090 -10.364 1.00 96.31 163 TRP A CA 1
ATOM 1333 C C . TRP A 1 163 ? -7.969 -2.767 -9.019 1.00 96.31 163 TRP A C 1
ATOM 1335 O O . TRP A 1 163 ? -8.866 -3.599 -8.882 1.00 96.31 163 TRP A O 1
ATOM 1345 N N . VAL A 1 164 ? -7.180 -2.383 -8.020 1.00 96.75 164 VAL A N 1
ATOM 1346 C CA . VAL A 1 164 ? -7.437 -2.673 -6.608 1.00 96.75 164 VAL A CA 1
ATOM 1347 C C . VAL A 1 164 ? -7.852 -1.377 -5.935 1.00 96.75 164 VAL A C 1
ATOM 1349 O O . VAL A 1 164 ? -7.071 -0.432 -5.882 1.00 96.75 164 VAL A O 1
ATOM 1352 N N . GLU A 1 165 ? -9.073 -1.345 -5.417 1.00 97.19 165 GLU A N 1
ATOM 1353 C CA . GLU A 1 165 ? -9.657 -0.162 -4.786 1.00 97.19 165 GLU A CA 1
ATOM 1354 C C . GLU A 1 165 ? -9.588 -0.247 -3.257 1.00 97.19 165 GLU A C 1
ATOM 1356 O O . GLU A 1 165 ? -9.627 -1.328 -2.652 1.00 97.19 165 GLU A O 1
ATOM 1361 N N . GLY A 1 166 ? -9.473 0.911 -2.616 1.00 97.12 166 GLY A N 1
ATOM 1362 C CA . GLY A 1 166 ? -9.350 1.006 -1.173 1.00 97.12 166 GLY A CA 1
ATOM 1363 C C . GLY A 1 166 ? -9.244 2.435 -0.662 1.00 97.12 166 GLY A C 1
ATOM 1364 O O . GLY A 1 166 ? -9.619 3.394 -1.337 1.00 97.12 166 GLY A O 1
ATOM 1365 N N . LEU A 1 167 ? -8.723 2.553 0.556 1.00 98.12 167 LEU A N 1
ATOM 1366 C CA . LEU A 1 167 ? -8.391 3.826 1.185 1.00 98.12 167 LEU A CA 1
ATOM 1367 C C . LEU A 1 167 ? -6.892 3.897 1.440 1.00 98.12 167 LEU A C 1
ATOM 1369 O O . LEU A 1 167 ? -6.314 2.929 1.941 1.00 98.12 167 LEU A O 1
ATOM 1373 N N . ALA A 1 168 ? -6.291 5.043 1.149 1.00 97.56 168 ALA A N 1
ATOM 1374 C CA . ALA A 1 168 ? -4.958 5.394 1.617 1.00 97.56 168 ALA A CA 1
ATOM 1375 C C . ALA A 1 168 ? -5.042 6.450 2.726 1.00 97.56 168 ALA A C 1
ATOM 1377 O O . ALA A 1 168 ? -6.050 7.139 2.874 1.00 97.56 168 ALA A O 1
ATOM 1378 N N . GLU A 1 169 ? -4.007 6.561 3.553 1.00 95.88 169 GLU A N 1
ATOM 1379 C CA . GLU A 1 169 ? -3.941 7.646 4.537 1.00 95.88 169 GLU A CA 1
ATOM 1380 C C . GLU A 1 169 ? -3.904 9.028 3.870 1.00 95.88 169 GLU A C 1
ATOM 1382 O O . GLU A 1 169 ? -3.360 9.178 2.782 1.00 95.88 169 GLU A O 1
ATOM 1387 N N . LYS A 1 170 ? -4.400 10.060 4.557 1.00 95.12 170 LYS A N 1
ATOM 1388 C CA . LYS A 1 170 ? -4.492 11.427 4.013 1.00 95.12 170 LYS A CA 1
ATOM 1389 C C . LYS A 1 170 ? -3.177 12.046 3.560 1.00 95.12 170 LYS A C 1
ATOM 1391 O O . LYS A 1 170 ? -3.174 12.914 2.701 1.00 95.12 170 LYS A O 1
ATOM 1396 N N . ALA A 1 171 ? -2.049 11.592 4.101 1.00 94.31 171 ALA A N 1
ATOM 1397 C CA . ALA A 1 171 ? -0.741 12.085 3.683 1.00 94.31 171 ALA A CA 1
ATOM 1398 C C . ALA A 1 171 ? -0.446 11.828 2.189 1.00 94.31 171 ALA A C 1
ATOM 1400 O O . ALA A 1 171 ? 0.504 12.398 1.664 1.00 94.31 171 ALA A O 1
ATOM 1401 N N . VAL A 1 172 ? -1.243 11.009 1.485 1.00 95.12 172 VAL A N 1
ATOM 1402 C CA . VAL A 1 172 ? -1.122 10.874 0.025 1.00 95.12 172 VAL A CA 1
ATOM 1403 C C . VAL A 1 172 ? -1.481 12.146 -0.747 1.00 95.12 172 VAL A C 1
ATOM 1405 O O . VAL A 1 172 ? -1.066 12.286 -1.892 1.00 95.12 172 VAL A O 1
ATOM 1408 N N . GLU A 1 173 ? -2.208 13.085 -0.135 1.00 94.56 173 GLU A N 1
ATOM 1409 C CA . GLU A 1 173 ? -2.567 14.370 -0.748 1.00 94.56 173 GLU A CA 1
ATOM 1410 C C . GLU A 1 173 ? -1.343 15.221 -1.116 1.00 94.56 173 GLU A C 1
ATOM 1412 O O . GLU A 1 173 ? -1.429 16.051 -2.016 1.00 94.56 173 GLU A O 1
ATOM 1417 N N . SER A 1 174 ? -0.215 15.022 -0.427 1.00 93.56 174 SER A N 1
ATOM 1418 C CA . SER A 1 174 ? 1.018 15.782 -0.641 1.00 93.56 174 SER A CA 1
ATOM 1419 C C . SER A 1 174 ? 2.009 15.102 -1.588 1.00 93.56 174 SER A C 1
ATOM 1421 O O . SER A 1 174 ? 3.154 15.537 -1.644 1.00 93.56 174 SER A O 1
ATOM 1423 N N . ILE A 1 175 ? 1.624 14.003 -2.242 1.00 95.50 175 ILE A N 1
ATOM 1424 C CA . ILE A 1 175 ? 2.508 13.252 -3.141 1.00 95.50 175 ILE A CA 1
ATOM 1425 C C . ILE A 1 175 ? 2.511 13.906 -4.523 1.00 95.50 175 ILE A C 1
ATOM 1427 O O . ILE A 1 175 ? 1.450 14.176 -5.093 1.00 95.50 175 ILE A O 1
ATOM 1431 N N . ASP A 1 176 ? 3.701 14.093 -5.087 1.00 96.62 176 ASP A N 1
ATOM 1432 C CA . ASP A 1 176 ? 3.863 14.658 -6.424 1.00 96.62 176 ASP A CA 1
ATOM 1433 C C . ASP A 1 176 ? 3.701 13.598 -7.524 1.00 96.62 176 ASP A C 1
ATOM 1435 O O . ASP A 1 176 ? 4.075 12.430 -7.369 1.00 96.62 176 ASP A O 1
ATOM 1439 N N . GLU A 1 177 ? 3.155 13.998 -8.680 1.00 97.06 177 GLU A N 1
ATOM 1440 C CA . GLU A 1 177 ? 2.992 13.097 -9.827 1.00 97.06 177 GLU A CA 1
ATOM 1441 C C . GLU A 1 177 ? 4.321 12.418 -10.191 1.00 97.06 177 GLU A C 1
ATOM 1443 O O . GLU A 1 177 ? 5.341 13.046 -10.476 1.00 97.06 177 GLU A O 1
ATOM 1448 N N . GLY A 1 178 ? 4.288 11.089 -10.238 1.00 96.81 178 GLY A N 1
ATOM 1449 C CA . GLY A 1 178 ? 5.430 10.257 -10.561 1.00 96.81 178 GLY A CA 1
ATOM 1450 C C . GLY A 1 178 ? 6.364 9.926 -9.407 1.00 96.81 178 GLY A C 1
ATOM 1451 O O . GLY A 1 178 ? 7.318 9.177 -9.634 1.00 96.81 178 GLY A O 1
ATOM 1452 N N . GLU A 1 179 ? 6.080 10.405 -8.199 1.00 97.56 179 GLU A N 1
ATOM 1453 C CA . GLU A 1 179 ? 6.800 10.015 -6.995 1.00 97.56 179 GLU A CA 1
ATOM 1454 C C . GLU A 1 179 ? 6.612 8.520 -6.689 1.00 97.56 179 GLU A C 1
ATOM 1456 O O . GLU A 1 179 ? 5.546 7.927 -6.901 1.00 97.56 179 GLU A O 1
ATOM 1461 N N . MET A 1 180 ? 7.691 7.903 -6.202 1.00 97.81 180 MET A N 1
ATOM 1462 C CA . MET A 1 180 ? 7.713 6.512 -5.767 1.00 97.81 180 MET A CA 1
ATOM 1463 C C . MET A 1 180 ? 7.473 6.424 -4.269 1.00 97.81 180 MET A C 1
ATOM 1465 O O . MET A 1 180 ? 8.227 6.983 -3.476 1.00 97.81 180 MET A O 1
ATOM 1469 N N . ILE A 1 181 ? 6.481 5.629 -3.888 1.00 97.44 181 ILE A N 1
ATOM 1470 C CA . ILE A 1 181 ? 6.130 5.383 -2.494 1.00 97.44 181 ILE A CA 1
ATOM 1471 C C . ILE A 1 181 ? 6.073 3.888 -2.198 1.00 97.44 181 ILE A C 1
ATOM 1473 O O . ILE A 1 181 ? 5.995 3.048 -3.101 1.00 97.44 181 ILE A O 1
ATOM 1477 N N . GLN A 1 182 ? 6.063 3.543 -0.916 1.00 97.50 182 GLN A N 1
ATOM 1478 C CA . GLN A 1 182 ? 5.734 2.200 -0.463 1.00 97.50 182 GLN A CA 1
ATOM 1479 C C . GLN A 1 182 ? 4.450 2.244 0.354 1.00 97.50 182 GLN A C 1
ATOM 1481 O O . GLN A 1 182 ? 4.397 2.892 1.396 1.00 97.50 182 GLN A O 1
ATOM 1486 N N . PHE A 1 183 ? 3.445 1.478 -0.060 1.00 96.56 183 PHE A N 1
ATOM 1487 C CA . PHE A 1 183 ? 2.385 1.115 0.867 1.00 96.56 183 PHE A CA 1
ATOM 1488 C C . PHE A 1 183 ? 2.918 0.015 1.786 1.00 96.56 183 PHE A C 1
ATOM 1490 O O . PHE A 1 183 ? 3.235 -1.081 1.309 1.00 96.56 183 PHE A O 1
ATOM 1497 N N . GLU A 1 184 ? 3.062 0.313 3.082 1.00 91.38 184 GLU A N 1
ATOM 1498 C CA . GLU A 1 184 ? 3.701 -0.567 4.065 1.00 91.38 184 GLU A CA 1
ATOM 1499 C C . GLU A 1 184 ? 3.166 -1.991 3.937 1.00 91.38 184 GLU A C 1
ATOM 1501 O O . GLU A 1 184 ? 1.966 -2.201 3.784 1.00 91.38 184 GLU A O 1
ATOM 1506 N N . ARG A 1 185 ? 4.059 -2.987 3.969 1.00 85.06 185 ARG A N 1
ATOM 1507 C CA . ARG A 1 185 ? 3.732 -4.428 3.904 1.00 85.06 185 ARG A CA 1
ATOM 1508 C C . ARG A 1 185 ? 2.985 -4.919 2.664 1.00 85.06 185 ARG A C 1
ATOM 1510 O O . ARG A 1 185 ? 2.694 -6.111 2.580 1.00 85.06 185 ARG A O 1
ATOM 1517 N N . ASN A 1 186 ? 2.688 -4.037 1.721 1.00 78.94 186 ASN A N 1
ATOM 1518 C CA . ASN A 1 186 ? 1.982 -4.371 0.503 1.00 78.94 186 ASN A CA 1
ATOM 1519 C C . ASN A 1 186 ? 2.969 -4.421 -0.660 1.00 78.94 186 ASN A C 1
ATOM 1521 O O . ASN A 1 186 ? 3.272 -5.508 -1.154 1.00 78.94 186 ASN A O 1
ATOM 1525 N N . PHE A 1 187 ? 3.422 -3.251 -1.116 1.00 93.25 187 PHE A N 1
ATOM 1526 C CA . PHE A 1 187 ? 4.207 -3.097 -2.340 1.00 93.25 187 PHE A CA 1
ATOM 1527 C C . PHE A 1 187 ? 4.620 -1.637 -2.577 1.00 93.25 187 PHE A C 1
ATOM 1529 O O . PHE A 1 187 ? 4.083 -0.706 -1.972 1.00 93.25 187 PHE A O 1
ATOM 1536 N N . PHE A 1 188 ? 5.543 -1.446 -3.517 1.00 97.75 188 PHE A N 1
ATOM 1537 C CA . PHE A 1 188 ? 5.912 -0.147 -4.067 1.00 97.75 188 PHE A CA 1
ATOM 1538 C C . PHE A 1 188 ? 4.963 0.273 -5.182 1.00 97.75 188 PHE A C 1
ATOM 1540 O O . PHE A 1 188 ? 4.552 -0.544 -6.013 1.00 97.75 188 PHE A O 1
ATOM 1547 N N . CYS A 1 189 ? 4.662 1.565 -5.224 1.00 97.44 189 CYS A N 1
ATOM 1548 C CA . CYS A 1 189 ? 3.831 2.181 -6.245 1.00 97.44 189 CYS A CA 1
ATOM 1549 C C . CYS A 1 189 ? 4.426 3.493 -6.736 1.00 97.44 189 CYS A C 1
ATOM 1551 O O . CYS A 1 189 ? 5.141 4.170 -6.001 1.00 97.44 189 CYS A O 1
ATOM 1553 N N . ARG A 1 190 ? 4.057 3.860 -7.961 1.00 98.00 190 ARG A N 1
ATOM 1554 C CA . ARG A 1 190 ? 4.238 5.205 -8.500 1.00 98.00 190 ARG A CA 1
ATOM 1555 C C . ARG A 1 190 ? 2.905 5.943 -8.459 1.00 98.00 190 ARG A C 1
ATOM 1557 O O . ARG A 1 190 ? 1.911 5.385 -8.923 1.00 98.00 190 ARG A O 1
ATOM 1564 N N . PHE A 1 191 ? 2.872 7.160 -7.930 1.00 98.25 191 PHE A N 1
ATOM 1565 C CA . PHE A 1 191 ? 1.687 8.010 -8.043 1.00 98.25 191 PHE A CA 1
ATOM 1566 C C . PHE A 1 191 ? 1.513 8.484 -9.490 1.00 98.25 191 PHE A C 1
ATOM 1568 O O . PHE A 1 191 ? 2.492 8.865 -10.135 1.00 98.25 191 PHE A O 1
ATOM 1575 N N . ASP A 1 192 ? 0.294 8.413 -10.021 1.00 96.88 192 ASP A N 1
ATOM 1576 C CA . ASP A 1 192 ? 0.018 8.733 -11.425 1.00 96.88 192 ASP A CA 1
ATOM 1577 C C . ASP A 1 192 ? -0.840 9.988 -11.577 1.00 96.88 192 ASP A C 1
ATOM 1579 O O . ASP A 1 192 ? -0.458 10.869 -12.333 1.00 96.88 192 ASP A O 1
ATOM 1583 N N . LYS A 1 193 ? -1.973 10.093 -10.874 1.00 96.88 193 LYS A N 1
ATOM 1584 C CA . LYS A 1 193 ? -2.847 11.280 -10.919 1.00 96.88 193 LYS A CA 1
ATOM 1585 C C . LYS A 1 193 ? -3.953 11.225 -9.866 1.00 96.88 193 LYS A C 1
ATOM 1587 O O . LYS A 1 193 ? -4.195 10.186 -9.255 1.00 96.88 193 LYS A O 1
ATOM 1592 N N . VAL A 1 194 ? -4.678 12.333 -9.724 1.00 97.56 194 VAL A N 1
ATOM 1593 C CA . VAL A 1 194 ? -5.982 12.385 -9.045 1.00 97.56 194 VAL A CA 1
ATOM 159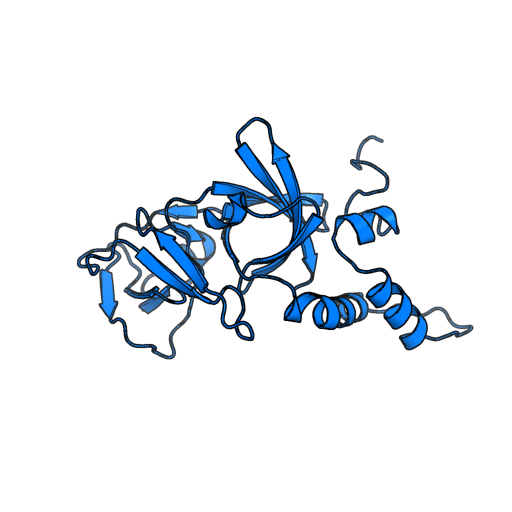4 C C . VAL A 1 194 ? -7.092 12.461 -10.094 1.00 97.56 194 VAL A C 1
ATOM 1596 O O . VAL A 1 194 ? -7.046 13.286 -11.008 1.00 97.56 194 VAL A O 1
ATOM 1599 N N . GLU A 1 195 ? -8.091 11.594 -9.974 1.00 96.69 195 GLU A N 1
ATOM 1600 C CA . GLU A 1 195 ? -9.290 11.603 -10.811 1.00 96.69 195 GLU A CA 1
ATOM 1601 C C . GLU A 1 195 ? -10.263 12.726 -10.425 1.00 96.69 195 GLU A C 1
ATOM 1603 O O . GLU A 1 195 ? -10.209 13.301 -9.338 1.00 96.69 195 GLU A O 1
ATOM 1608 N N . LYS A 1 196 ? -11.216 13.030 -11.317 1.00 94.44 196 LYS A N 1
ATOM 1609 C CA . LYS A 1 196 ? -12.206 14.107 -11.098 1.00 94.44 196 LYS A CA 1
ATOM 1610 C C . LYS A 1 196 ? -13.080 13.906 -9.858 1.00 94.44 196 LYS A C 1
ATOM 1612 O O . LYS A 1 196 ? -13.638 14.871 -9.347 1.00 94.44 196 LYS A O 1
ATOM 1617 N N . ASP A 1 197 ? -13.241 12.666 -9.414 1.00 95.31 197 ASP A N 1
ATOM 1618 C CA . ASP A 1 197 ? -14.01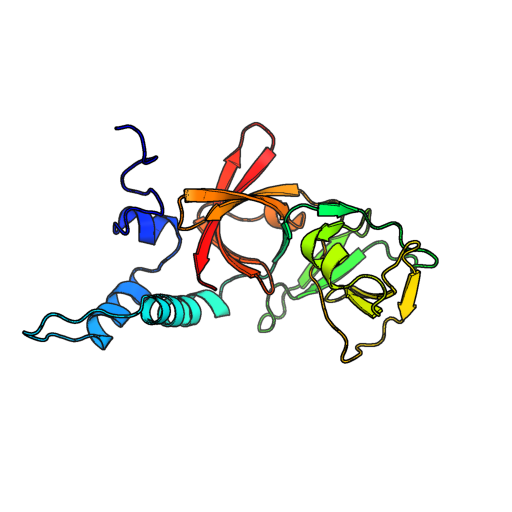6 12.293 -8.231 1.00 95.31 197 ASP A CA 1
ATOM 1619 C C . ASP A 1 197 ? -13.171 12.236 -6.944 1.00 95.31 197 ASP A C 1
ATOM 1621 O O . ASP A 1 197 ? -13.638 11.704 -5.933 1.00 95.31 197 ASP A O 1
ATOM 1625 N N . MET A 1 198 ? -11.954 12.795 -6.986 1.00 95.25 198 MET A N 1
ATOM 1626 C CA . MET A 1 198 ? -10.959 12.791 -5.910 1.00 95.25 198 MET A CA 1
ATOM 1627 C C . MET A 1 198 ? -10.386 11.402 -5.590 1.00 95.25 198 MET A C 1
ATOM 1629 O O . MET A 1 198 ? -9.879 11.177 -4.494 1.00 95.25 198 MET A O 1
ATOM 1633 N N . THR A 1 199 ? -10.444 10.452 -6.529 1.00 97.81 199 THR A N 1
ATOM 1634 C CA . THR A 1 199 ? -9.753 9.166 -6.375 1.00 97.81 199 THR A CA 1
ATOM 1635 C C . THR A 1 199 ? -8.278 9.296 -6.755 1.00 97.81 199 THR A C 1
ATOM 1637 O O . THR A 1 199 ? -7.948 9.661 -7.882 1.00 97.81 199 THR A O 1
ATOM 1640 N N . TYR A 1 200 ? -7.382 8.948 -5.834 1.00 98.31 200 TYR A N 1
ATOM 1641 C CA . TYR A 1 200 ? -5.940 8.911 -6.067 1.00 98.31 200 TYR A CA 1
ATOM 1642 C C . TYR A 1 200 ? -5.552 7.636 -6.819 1.00 98.31 200 TYR A C 1
ATOM 1644 O O . TYR A 1 200 ? -5.893 6.524 -6.404 1.00 98.31 200 TYR A O 1
ATOM 1652 N N . GLU A 1 201 ? -4.822 7.782 -7.920 1.00 97.88 201 GLU A N 1
ATOM 1653 C CA . GLU A 1 201 ? -4.357 6.666 -8.732 1.00 97.88 201 GLU A CA 1
ATOM 1654 C C . GLU A 1 201 ? -2.881 6.391 -8.550 1.00 97.88 201 GLU A C 1
ATOM 1656 O O . GLU A 1 201 ? -2.023 7.262 -8.709 1.00 97.88 201 GLU A O 1
ATOM 1661 N N . PHE A 1 202 ? -2.594 5.119 -8.321 1.00 98.25 202 PHE A N 1
ATOM 1662 C CA . PHE A 1 202 ? -1.243 4.607 -8.254 1.00 98.25 202 PHE A CA 1
ATOM 1663 C C . PHE A 1 202 ? -1.061 3.457 -9.230 1.00 98.25 202 PHE A C 1
ATOM 1665 O O . PHE A 1 202 ? -1.987 2.708 -9.539 1.00 98.25 202 PHE A O 1
ATOM 1672 N N . TRP A 1 203 ? 0.170 3.283 -9.679 1.00 97.69 203 TRP A N 1
ATOM 1673 C CA . TRP A 1 203 ? 0.579 2.167 -10.511 1.00 97.69 203 TRP A CA 1
ATOM 1674 C C . TRP A 1 203 ? 1.485 1.251 -9.713 1.00 97.69 203 TRP A C 1
ATOM 1676 O O . TRP A 1 203 ? 2.502 1.682 -9.164 1.00 97.69 203 TRP A O 1
ATOM 1686 N N . PHE A 1 204 ? 1.127 -0.028 -9.665 1.00 97.62 204 PHE A N 1
ATOM 1687 C CA . PHE A 1 204 ? 1.938 -1.031 -9.001 1.00 97.62 204 PHE A CA 1
ATOM 1688 C C . PHE A 1 204 ? 3.302 -1.160 -9.690 1.00 97.62 204 PHE A C 1
ATOM 1690 O O . PHE A 1 204 ? 3.405 -1.369 -10.906 1.00 97.62 204 PHE A O 1
ATOM 1697 N N . SER A 1 205 ? 4.355 -1.129 -8.877 1.00 96.88 205 SER A N 1
ATOM 1698 C CA . SER A 1 205 ? 5.717 -1.357 -9.335 1.00 96.88 205 SER A CA 1
ATOM 1699 C C . SER A 1 205 ? 6.132 -2.807 -9.098 1.00 96.88 205 SER A C 1
ATOM 1701 O O . SER A 1 205 ? 6.205 -3.592 -10.048 1.00 96.88 205 SER A O 1
ATOM 1703 N N . HIS A 1 206 ? 6.367 -3.158 -7.831 1.00 95.69 206 HIS A N 1
ATOM 1704 C CA . HIS A 1 206 ? 6.905 -4.436 -7.365 1.00 95.69 206 HIS A CA 1
ATOM 1705 C C . HIS A 1 206 ? 6.690 -4.597 -5.845 1.00 95.69 206 HIS A C 1
ATOM 1707 O O . HIS A 1 206 ? 6.250 -3.658 -5.178 1.00 95.69 206 HIS A O 1
AT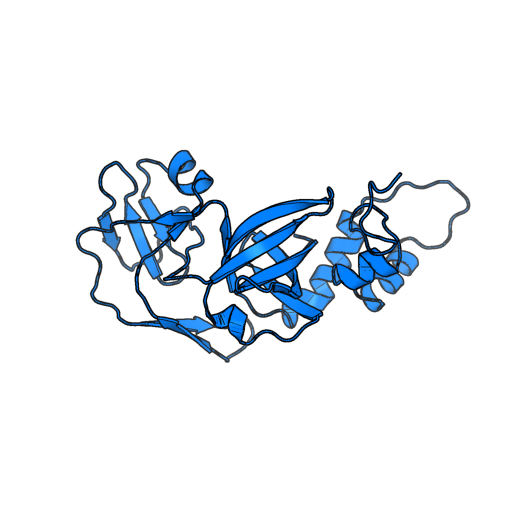OM 1713 N N . ARG A 1 207 ? 6.972 -5.786 -5.296 1.00 90.94 207 ARG A N 1
ATOM 1714 C CA . ARG A 1 207 ? 6.820 -6.109 -3.863 1.00 90.94 207 ARG A CA 1
ATOM 1715 C C . ARG A 1 207 ? 8.110 -5.991 -3.060 1.00 90.94 207 ARG A C 1
ATOM 1717 O O . ARG A 1 207 ? 9.209 -6.223 -3.607 1.00 90.94 207 ARG A O 1
#

InterPro domains:
  IPR011035 Large ribosomal subunit protein bL25/Gln-tRNA synthetase, anti-codon-binding domain superfamily [SSF50715] (61-196)
  IPR020056 Large ribosomal subunit protein bL25/Gln-tRNA synthetase, N-terminal [G3DSA:2.40.240.10] (70-148)
  IPR020059 Glutamyl/glutaminyl-tRNA synthetase, class Ib, anti-codon binding domain [PF03950] (61-136)
  IPR020061 Glutamine-tRNA ligase, alpha-bundle domain superfamily [G3DSA:1.10.1160.10] (1-59)
  IPR049437 tRNA synthetases class I (E and Q), anti-codon binding domain [PF20974] (152-192)
  IPR050132 Glutamine/Glutamate--tRNA Ligase [PTHR43097] (6-147)

Secondary structure (DSSP, 8-state):
---SSSTT-TTS--HHHHHHTT--HHHHHHHHHHH---SS-----THHHHHHHHHHHTTT-EEE-EEESEEEE-EET----SEEEEESSTT-S-EEEEE-SSEEEEHHHHHHTTT-EEEETTS-EEE-SSSEEE--SS--SS-EE--EESPEEEEEE-TTS-EEEEEE-GGGGGPPTT-EEEETTTEEEEEEEE-TTS-EEEEEEE-

pLDDT: mean 94.12, std 4.77, range [55.34, 98.31]

Sequence (207 aa):
SGEFIGWDDPRTWSIQSLKRRGITVKAIREFVEEIGLNKQDISIPIDILYSINRKIIDPIANRYSFVKNPVGLNILKKPKMEKIEMLIHPDKAETKEIKIGKIFISDDDFKKLKNKEIRLLHLYNIQLGEKVKFTSEENKEIPKINWVSDGEKTRILMPDGKWVEGLAEKAVESIDEGEMIQFERNFFCRFDKVEKDMTYEFWFSHR

Foldseek 3Di:
DPPAPDCLGLQNPHPNVLLQFQQDPVLVVVVDVVVDDDPDDDDDDCVSSVVSSCVVQQVPAFEWAWEFQKDWADEPPDDPDQWDWDARHPPDPDIDIAGADTKIHYPVCLVVQAQHWEAAPPAAIWGHYPHIYGDGRDDDPHHYGYMEHPFFWEWEQESVRDIGTTGIHPVCVPDDQQGWHDHPPPAIWGWHDQDPVRYTYIYGNGD

Radius of gyration: 19.21 Å; chains: 1; bounding box: 44×35×56 Å